Protein AF-A0A7S2KGA8-F1 (afdb_monomer)

Mean predicted aligned error: 16.24 Å

Sequence (201 aa):
GPPASGGPGDQKTAAPKDADPPMGWGRFALYTVSGLGGLVFLYYFHQAKYSLHQTEILLLDRFRRLPLYWPSGPSEAEKNSAVHGEGLPPDVVVAFAEWFIATDLQEAGGVVRDDVLELVRELGYSEDHQAVKDYIQRGEGQLEEHRRLSGAGLQESLRLLAALARPADGEAPQVGEEAVQLLRRRIQRASFSLEGAAALR

Organism: NCBI:txid1333877

Foldseek 3Di:
DDDDDDDDDDDDDDDPDPDDPPQPPVNVVVVVCVVVVVVLLVVLCVVQVNDPVSSVVVVVVVVCPPPVHDNDPQDPCRVVPDQDLPQDDPLLLVLLVLLQVLQQVVDPQGDFQLNLVVLCVVLVDDCPDPLNVVLLVPADDPDSVNSRRGDDDSNSSSVSLSVQQDDDPPDHRSDDPVSSVVSVVSSVVSVVVVVVVVVVD

Nearest PDB structures (foldseek):
  8duj-assembly1_L  TM=6.431E-01  e=7.077E-01  Homo sapiens
  2lhi-assembly1_A  TM=3.920E-01  e=2.267E-01  Saccharomyces cerevisiae S288C
  5joj-assembly1_A  TM=4.094E-01  e=8.265E-01  Homo sapiens

pLDDT: mean 78.07, std 15.13, range [33.56, 94.75]

Solvent-accessible surface area (backbone atoms only — not comparable to full-atom values): 11957 Å² total; per-residue (Å²): 135,86,86,87,83,78,86,82,86,82,91,83,73,84,76,76,76,76,72,76,74,78,77,49,69,69,57,51,49,50,52,51,52,50,51,52,51,52,50,53,50,49,53,42,27,58,74,36,74,72,33,68,69,54,27,50,52,54,50,51,55,52,62,50,65,37,90,91,44,74,79,75,66,82,47,73,64,57,62,70,64,58,81,73,48,73,80,49,55,69,65,45,47,51,36,49,51,54,35,50,54,57,46,31,74,70,36,98,76,38,42,34,35,46,60,55,50,50,50,43,44,73,72,70,47,62,75,84,37,66,61,48,49,56,51,49,68,70,29,60,63,94,49,70,70,47,10,32,67,20,71,50,51,72,65,58,54,42,48,44,51,24,61,69,24,52,48,73,91,87,53,74,56,83,62,47,71,68,52,34,53,51,36,50,52,52,44,52,55,56,54,55,52,53,55,57,60,59,75,75,111

Secondary structure (DSSP, 8-state):
-------------PPP--------HHHHHHHHHHHHHHHHHHHHHHHTTT-HHHHHHHHHHHHHTSTTS---PPPHHHHHH----TTS-HHHHHHHHHHHHHHHTTSTT--BHHHHHHHHHHTT--TTSHHHHHHHHHSSSSSHHHHHTSBPPHHHHHHHHHHHHSPSTTPPPS-SHHHHHHHHHHHHHHHHHHHHHHTT-

Structure (mmCIF, N/CA/C/O backbone):
data_AF-A0A7S2KGA8-F1
#
_entry.id   AF-A0A7S2KGA8-F1
#
loop_
_atom_site.group_PDB
_atom_site.id
_atom_site.type_symbol
_atom_site.label_atom_id
_atom_site.label_alt_id
_atom_site.label_comp_id
_atom_site.label_asym_id
_atom_site.label_entity_id
_atom_site.label_seq_id
_atom_site.pdbx_PDB_ins_code
_atom_site.Cartn_x
_atom_site.Cartn_y
_atom_site.Cartn_z
_atom_site.occupancy
_atom_site.B_iso_or_equiv
_atom_site.auth_seq_id
_atom_site.auth_comp_id
_ato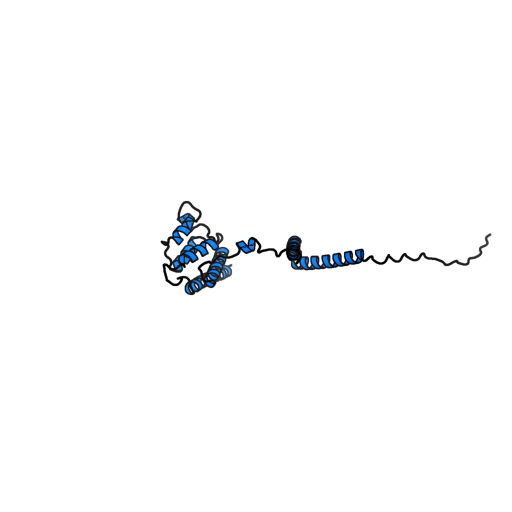m_site.auth_asym_id
_atom_site.auth_atom_id
_atom_site.pdbx_PDB_model_num
ATOM 1 N N . GLY A 1 1 ? 55.289 39.562 -92.160 1.00 33.56 1 GLY A N 1
ATOM 2 C CA . GLY A 1 1 ? 54.536 38.544 -92.914 1.00 33.56 1 GLY A CA 1
ATOM 3 C C . GLY A 1 1 ? 54.737 37.197 -92.245 1.00 33.56 1 GLY A C 1
ATOM 4 O O . GLY A 1 1 ? 55.863 36.954 -91.829 1.00 33.56 1 GLY A O 1
ATOM 5 N N . PRO A 1 2 ? 53.675 36.390 -92.076 1.00 64.19 2 PRO A N 1
ATOM 6 C CA . PRO A 1 2 ? 53.711 35.046 -91.483 1.00 64.19 2 PRO A CA 1
ATOM 7 C C . PRO A 1 2 ? 54.296 34.022 -92.489 1.00 64.19 2 PRO A C 1
ATOM 9 O O . PRO A 1 2 ? 54.630 34.416 -93.609 1.00 64.19 2 PRO A O 1
ATOM 12 N N . PRO A 1 3 ? 54.434 32.732 -92.124 1.00 52.28 3 PRO A N 1
ATOM 13 C CA . PRO A 1 3 ? 53.307 31.831 -92.368 1.00 52.28 3 PRO A CA 1
ATOM 14 C C . PRO A 1 3 ? 53.022 30.816 -91.251 1.00 52.28 3 PRO A C 1
ATOM 16 O O . PRO A 1 3 ? 53.867 30.449 -90.439 1.00 52.28 3 PRO A O 1
ATOM 19 N N . ALA A 1 4 ? 51.767 30.375 -91.280 1.00 49.25 4 ALA A N 1
ATOM 20 C CA . ALA A 1 4 ? 51.192 29.255 -90.564 1.00 49.25 4 ALA A CA 1
ATOM 21 C C . ALA A 1 4 ? 51.371 27.938 -91.337 1.00 49.25 4 ALA A C 1
ATOM 23 O O . ALA A 1 4 ? 51.310 27.933 -92.562 1.00 49.25 4 ALA A O 1
ATOM 24 N N . SER A 1 5 ? 51.474 26.832 -90.603 1.00 42.38 5 SER A N 1
ATOM 25 C CA . SER A 1 5 ? 50.997 25.477 -90.940 1.00 42.38 5 SER A CA 1
ATOM 26 C C . SER A 1 5 ? 51.395 24.608 -89.744 1.00 42.38 5 SER A C 1
ATOM 28 O O . SER A 1 5 ? 52.550 24.653 -89.346 1.00 42.38 5 SER A O 1
ATOM 30 N N . GLY A 1 6 ? 50.555 23.862 -89.045 1.00 36.06 6 GLY A N 1
ATOM 31 C CA . GLY A 1 6 ? 49.407 23.066 -89.451 1.00 36.06 6 GLY A CA 1
ATOM 32 C C . GLY A 1 6 ? 49.545 21.781 -88.626 1.00 36.06 6 GLY A C 1
ATOM 33 O O . GLY A 1 6 ? 50.607 21.166 -88.651 1.00 36.06 6 GLY A O 1
ATOM 34 N N . GLY A 1 7 ? 48.540 21.443 -87.814 1.00 41.22 7 GLY A N 1
ATOM 35 C CA . GLY A 1 7 ? 48.564 20.238 -86.974 1.00 41.22 7 GLY A CA 1
ATOM 36 C C . GLY A 1 7 ? 48.642 18.943 -87.793 1.00 41.22 7 GLY A C 1
ATOM 37 O O . GLY A 1 7 ? 48.418 18.949 -89.005 1.00 41.22 7 GLY A O 1
ATOM 38 N N . PRO A 1 8 ? 48.894 17.817 -87.117 1.00 44.03 8 PRO A N 1
ATOM 39 C CA . PRO A 1 8 ? 47.752 17.014 -86.695 1.00 44.03 8 PRO A CA 1
ATOM 40 C C . PRO A 1 8 ? 47.866 16.562 -85.237 1.00 44.03 8 PRO A C 1
ATOM 42 O O . PRO A 1 8 ? 48.937 16.552 -84.638 1.00 44.03 8 PRO A O 1
ATOM 45 N N . GLY A 1 9 ? 46.708 16.262 -84.655 1.00 46.66 9 GLY A N 1
ATOM 46 C CA . GLY A 1 9 ? 46.585 15.926 -83.250 1.00 46.66 9 GLY A CA 1
ATOM 47 C C . GLY A 1 9 ? 47.189 14.575 -82.897 1.00 46.66 9 GLY A C 1
ATOM 48 O O . GLY A 1 9 ? 47.153 13.638 -83.688 1.00 46.66 9 GLY A O 1
ATOM 49 N N . ASP A 1 10 ? 47.631 14.489 -81.649 1.00 45.91 10 ASP A N 1
ATOM 50 C CA . ASP A 1 10 ? 47.838 13.230 -80.956 1.00 45.91 10 ASP A CA 1
ATOM 51 C C . ASP A 1 10 ? 46.893 13.191 -79.751 1.00 45.91 10 ASP A C 1
ATOM 53 O O . ASP A 1 10 ? 47.055 13.881 -78.742 1.00 45.91 10 ASP A O 1
ATOM 57 N N . GLN A 1 11 ? 45.828 12.407 -79.918 1.00 47.81 11 GLN A N 1
ATOM 58 C CA . GLN A 1 11 ? 45.033 11.855 -78.831 1.00 47.81 11 GLN A CA 1
ATOM 59 C C . GLN A 1 11 ? 45.838 10.740 -78.163 1.00 47.81 11 GLN A C 1
ATOM 61 O O . GLN A 1 11 ? 46.186 9.784 -78.849 1.00 47.81 11 GLN A O 1
ATOM 66 N N . LYS A 1 12 ? 46.023 10.819 -76.838 1.00 42.06 12 LYS A N 1
ATOM 67 C CA . LYS A 1 12 ? 46.140 9.721 -75.842 1.00 42.06 12 LYS A CA 1
ATOM 68 C C . LYS A 1 12 ? 47.045 10.207 -74.702 1.00 42.06 12 LYS A C 1
ATOM 70 O O . LYS A 1 12 ? 48.108 10.742 -74.948 1.00 42.06 12 LYS A O 1
ATOM 75 N N . THR A 1 13 ? 46.720 10.074 -73.423 1.00 42.31 13 THR A N 1
ATOM 76 C CA . THR A 1 13 ? 45.817 9.121 -72.778 1.00 42.31 13 THR A CA 1
ATOM 77 C C . THR A 1 13 ? 45.380 9.762 -71.466 1.00 42.31 13 THR A C 1
ATOM 79 O O . THR A 1 13 ? 46.227 10.165 -70.672 1.00 42.31 13 THR A O 1
ATOM 82 N N . ALA A 1 14 ? 44.072 9.866 -71.233 1.00 50.50 14 ALA A N 1
ATOM 83 C CA . ALA A 1 14 ? 43.566 10.094 -69.890 1.00 50.50 14 ALA A CA 1
ATOM 84 C C . ALA A 1 14 ? 44.056 8.934 -69.015 1.00 50.50 14 ALA A C 1
ATOM 86 O O . ALA A 1 14 ? 43.817 7.771 -69.350 1.00 50.50 14 ALA A O 1
ATOM 87 N N . ALA A 1 15 ? 44.776 9.253 -67.940 1.00 50.66 15 ALA A N 1
ATOM 88 C CA . ALA A 1 15 ? 45.106 8.283 -66.910 1.00 50.66 15 ALA A CA 1
ATOM 89 C C . ALA A 1 15 ? 43.796 7.622 -66.443 1.00 50.66 15 ALA A C 1
ATOM 91 O O . ALA A 1 15 ? 42.815 8.340 -66.201 1.00 50.66 15 ALA A O 1
ATOM 92 N N . PRO A 1 16 ? 43.723 6.283 -66.376 1.00 49.59 16 PRO A N 1
ATOM 93 C CA . PRO A 1 16 ? 42.550 5.633 -65.824 1.00 49.59 16 PRO A CA 1
ATOM 9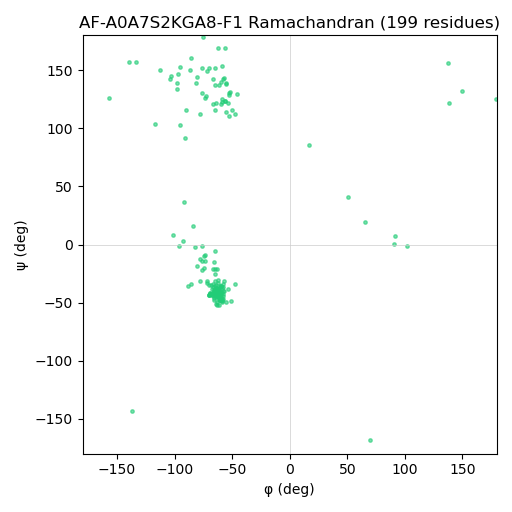4 C C . PRO A 1 16 ? 42.394 6.129 -64.386 1.00 49.59 16 PRO A C 1
ATOM 96 O O . PRO A 1 16 ? 43.337 6.064 -63.604 1.00 49.59 16 PRO A O 1
ATOM 99 N N . LYS A 1 17 ? 41.214 6.676 -64.065 1.00 56.69 17 LYS A N 1
ATOM 100 C CA . LYS A 1 17 ? 40.792 6.897 -62.681 1.00 56.69 17 LYS A CA 1
ATOM 101 C C . LYS A 1 17 ? 41.017 5.582 -61.950 1.00 56.69 17 LYS A C 1
ATOM 103 O O . LYS A 1 17 ? 40.391 4.589 -62.324 1.00 56.69 17 LYS A O 1
ATOM 108 N N . ASP A 1 18 ? 41.926 5.595 -60.983 1.00 53.97 18 ASP A N 1
ATOM 109 C CA . ASP A 1 18 ? 42.159 4.477 -60.085 1.00 53.97 18 ASP A CA 1
ATOM 110 C C . ASP A 1 18 ? 40.801 4.007 -59.571 1.00 53.97 18 ASP A C 1
ATOM 112 O O . ASP A 1 18 ? 40.068 4.749 -58.916 1.00 53.97 18 ASP A O 1
ATOM 116 N N . ALA A 1 19 ? 40.416 2.800 -59.980 1.00 60.53 19 ALA A N 1
ATOM 117 C CA . ALA A 1 19 ? 39.256 2.142 -59.423 1.00 60.53 19 ALA A CA 1
ATOM 118 C C . ALA A 1 19 ? 39.535 1.987 -57.928 1.00 60.53 19 ALA A C 1
ATOM 120 O O . ALA A 1 19 ? 40.550 1.389 -57.559 1.00 60.53 19 ALA A O 1
ATOM 121 N N . ASP A 1 20 ? 38.670 2.570 -57.094 1.00 66.19 20 ASP A N 1
ATOM 122 C CA . ASP A 1 20 ? 38.780 2.472 -55.643 1.00 66.19 20 ASP A CA 1
ATOM 123 C C . ASP A 1 20 ? 39.059 1.012 -55.258 1.00 66.19 20 ASP A C 1
ATOM 125 O O . ASP A 1 20 ? 38.368 0.107 -55.748 1.00 66.19 20 ASP A O 1
ATOM 129 N N . PRO A 1 21 ? 40.086 0.746 -54.428 1.00 69.19 21 PRO A N 1
ATOM 130 C CA . PRO A 1 21 ? 40.469 -0.616 -54.101 1.00 69.19 21 PRO A CA 1
ATOM 131 C C . PRO A 1 21 ? 39.252 -1.358 -53.537 1.00 69.19 21 PRO A C 1
ATOM 133 O O . PRO A 1 21 ? 38.512 -0.777 -52.730 1.00 69.19 21 PRO A O 1
ATOM 136 N N . PRO A 1 22 ? 39.029 -2.625 -53.938 1.00 71.88 22 PRO A N 1
ATOM 137 C CA . PRO A 1 22 ? 37.860 -3.381 -53.517 1.00 71.88 22 PRO A CA 1
ATOM 138 C C . PRO A 1 22 ? 37.763 -3.338 -51.994 1.00 71.88 22 PRO A C 1
ATOM 140 O O . PRO A 1 22 ? 38.753 -3.564 -51.292 1.00 71.88 22 PRO A O 1
ATOM 143 N N . MET A 1 23 ? 36.582 -2.972 -51.489 1.00 71.56 23 MET A N 1
ATOM 144 C CA . MET A 1 23 ? 36.355 -2.769 -50.062 1.00 71.56 23 MET A CA 1
ATOM 145 C C . MET A 1 23 ? 36.808 -4.016 -49.302 1.00 71.56 23 MET A C 1
ATOM 147 O O . MET A 1 23 ? 36.207 -5.082 -49.417 1.00 71.56 23 MET A O 1
ATOM 151 N N . GLY A 1 24 ? 37.896 -3.891 -48.540 1.00 84.44 24 GLY A N 1
ATOM 152 C CA . GLY A 1 24 ? 38.378 -4.990 -47.716 1.00 84.44 24 GLY A CA 1
ATOM 153 C C . GLY A 1 24 ? 37.277 -5.439 -46.757 1.00 84.44 24 GLY A C 1
ATOM 154 O O . GLY A 1 24 ? 36.535 -4.607 -46.232 1.00 84.44 24 GLY A O 1
ATOM 155 N N . TRP A 1 25 ? 37.189 -6.744 -46.501 1.00 82.19 25 TRP A N 1
ATOM 156 C CA . TRP A 1 25 ? 36.181 -7.350 -45.623 1.00 82.19 25 TRP A CA 1
ATOM 157 C C . TRP A 1 25 ? 36.022 -6.631 -44.273 1.00 82.19 25 TRP A C 1
ATOM 159 O O . TRP A 1 25 ? 34.906 -6.498 -43.778 1.00 82.19 25 TRP A O 1
ATOM 169 N N . GLY A 1 26 ? 37.108 -6.083 -43.715 1.00 84.31 26 GLY A N 1
ATOM 170 C CA . GLY A 1 26 ? 37.058 -5.270 -42.495 1.00 84.31 26 GLY A CA 1
ATOM 171 C C . GLY A 1 26 ? 36.271 -3.960 -42.644 1.00 84.31 26 GLY A C 1
ATOM 172 O O . GLY A 1 26 ? 35.500 -3.610 -41.756 1.00 84.31 26 GLY A O 1
ATOM 173 N N . ARG A 1 27 ? 36.401 -3.253 -43.777 1.00 83.94 27 ARG A N 1
ATOM 174 C CA . ARG A 1 27 ? 35.623 -2.031 -44.058 1.00 83.94 27 ARG A CA 1
ATOM 175 C C . ARG A 1 27 ? 34.151 -2.364 -44.272 1.00 83.94 27 ARG A C 1
ATOM 177 O O . ARG A 1 27 ? 33.293 -1.692 -43.714 1.00 83.94 27 ARG A O 1
ATOM 184 N N . PHE A 1 28 ? 33.865 -3.431 -45.017 1.00 85.12 28 PHE A N 1
ATOM 185 C CA . PHE A 1 28 ? 32.496 -3.903 -45.224 1.00 85.12 28 PHE A CA 1
ATOM 186 C C . PHE A 1 28 ? 31.804 -4.263 -43.898 1.00 85.12 28 PHE A C 1
ATOM 188 O O . PHE A 1 28 ? 30.691 -3.804 -43.634 1.00 85.12 28 PHE A O 1
ATOM 195 N N . ALA A 1 29 ? 32.481 -5.024 -43.033 1.00 86.25 29 ALA A N 1
ATOM 196 C CA . ALA A 1 29 ? 31.967 -5.372 -41.712 1.00 86.25 29 ALA A CA 1
ATOM 197 C C . ALA A 1 29 ? 31.737 -4.124 -40.846 1.00 86.25 29 ALA A C 1
ATOM 199 O O . ALA A 1 29 ? 30.679 -3.997 -40.234 1.00 86.25 29 ALA A O 1
ATOM 200 N N . LEU A 1 30 ? 32.676 -3.171 -40.850 1.00 87.44 30 LEU A N 1
ATOM 201 C CA . LEU A 1 30 ? 32.547 -1.916 -40.110 1.00 87.44 30 LEU A CA 1
ATOM 202 C C . LEU A 1 30 ? 31.317 -1.110 -40.550 1.00 87.44 30 LEU A C 1
ATOM 204 O O . LEU A 1 30 ? 30.534 -0.689 -39.702 1.00 87.44 30 LEU A O 1
ATOM 208 N N . TYR A 1 31 ? 31.112 -0.932 -41.859 1.00 87.50 31 TYR A N 1
ATOM 209 C CA . TYR A 1 31 ? 29.943 -0.213 -42.376 1.00 87.50 31 TYR A CA 1
ATOM 210 C C . TYR A 1 31 ? 28.635 -0.939 -42.064 1.00 87.50 31 TYR A C 1
ATOM 212 O O . TYR A 1 31 ? 27.656 -0.301 -41.687 1.00 87.50 31 TYR A O 1
ATOM 220 N N . THR A 1 32 ? 28.627 -2.268 -42.162 1.00 86.69 32 THR A N 1
ATOM 221 C CA . THR A 1 32 ? 27.438 -3.081 -41.880 1.00 86.69 32 THR A CA 1
ATOM 222 C C . THR A 1 32 ? 27.052 -3.001 -40.402 1.00 86.69 32 THR A C 1
ATOM 224 O O . THR A 1 32 ? 25.896 -2.732 -40.079 1.00 86.69 32 THR A O 1
ATOM 227 N N . VAL A 1 33 ? 28.021 -3.161 -39.493 1.00 85.69 33 VAL A N 1
ATOM 228 C CA . VAL A 1 33 ? 27.800 -3.052 -38.042 1.00 85.69 33 VAL A CA 1
ATOM 229 C C . VAL A 1 33 ? 27.414 -1.627 -37.650 1.00 85.69 33 VAL A C 1
ATOM 231 O O . VAL A 1 33 ? 26.498 -1.445 -36.853 1.00 85.69 33 VAL A O 1
ATOM 234 N N . SER A 1 34 ? 28.055 -0.610 -38.233 1.00 85.25 34 SER A N 1
ATOM 235 C CA . SER A 1 34 ? 27.727 0.795 -37.973 1.00 85.25 34 SER A CA 1
ATOM 236 C C . SER A 1 34 ? 26.320 1.158 -38.460 1.00 85.25 34 SER A C 1
ATOM 238 O O . SER A 1 34 ? 25.571 1.802 -37.726 1.00 85.25 34 SER A O 1
ATOM 240 N N . GLY A 1 35 ? 25.920 0.687 -39.645 1.00 89.44 35 GLY A N 1
ATOM 241 C CA . GLY A 1 35 ? 24.578 0.899 -40.188 1.00 89.44 35 GLY A CA 1
ATOM 242 C C . GLY A 1 35 ? 23.490 0.209 -39.364 1.00 89.44 35 GLY A C 1
ATOM 243 O O . GLY A 1 35 ? 22.496 0.840 -39.003 1.00 89.44 35 GLY A O 1
ATOM 244 N N . LEU A 1 36 ? 23.701 -1.061 -38.997 1.00 89.00 36 LEU A N 1
ATOM 245 C CA . LEU A 1 36 ? 22.801 -1.795 -38.099 1.00 89.00 36 LEU A CA 1
ATOM 246 C C . LEU A 1 36 ? 22.714 -1.127 -36.721 1.00 89.00 36 LEU A C 1
ATOM 248 O O . LEU A 1 36 ? 21.616 -0.953 -36.199 1.00 89.00 36 LEU A O 1
ATOM 252 N N . GLY A 1 37 ? 23.847 -0.705 -36.155 1.00 86.75 37 GLY A N 1
ATOM 253 C CA . GLY A 1 37 ? 23.895 0.001 -34.875 1.00 86.75 37 GLY A CA 1
ATOM 254 C C . GLY A 1 37 ? 23.119 1.319 -34.904 1.00 86.75 37 GLY A C 1
ATOM 255 O O . GLY A 1 37 ? 22.333 1.584 -33.997 1.00 86.75 37 GLY A O 1
ATOM 256 N N . GLY A 1 38 ? 23.269 2.104 -35.975 1.00 87.38 38 GLY A N 1
ATOM 257 C CA . GLY A 1 38 ? 22.513 3.341 -36.181 1.00 87.38 38 GLY A CA 1
ATOM 258 C C . GLY A 1 38 ? 21.006 3.109 -36.314 1.00 87.38 38 GLY A C 1
ATOM 259 O O . GLY A 1 38 ? 20.222 3.829 -35.702 1.00 87.38 38 GLY A O 1
ATOM 260 N N . LEU A 1 39 ? 20.589 2.072 -37.049 1.00 89.44 39 LEU A N 1
ATOM 261 C CA . LEU A 1 39 ? 19.177 1.689 -37.180 1.00 89.44 39 LEU A CA 1
ATOM 262 C C . LEU A 1 39 ? 18.567 1.250 -35.846 1.00 89.44 39 LEU A C 1
ATOM 264 O O . LEU A 1 39 ? 17.465 1.677 -35.506 1.00 89.44 39 LEU A O 1
ATOM 268 N N . VAL A 1 40 ? 19.284 0.430 -35.075 1.00 85.06 40 VAL A N 1
ATOM 269 C CA . VAL A 1 40 ? 18.844 -0.005 -33.743 1.00 85.06 40 VAL A CA 1
ATOM 270 C C . VAL A 1 40 ? 18.737 1.192 -32.798 1.00 85.06 40 VAL A C 1
ATOM 272 O O . VAL A 1 40 ? 17.731 1.329 -32.105 1.00 85.06 40 VAL A O 1
ATOM 275 N N . PHE A 1 41 ? 19.720 2.096 -32.807 1.00 86.81 41 PHE A N 1
ATOM 276 C CA . PHE A 1 41 ? 19.665 3.329 -32.025 1.00 86.81 41 PHE A CA 1
ATOM 277 C C . PHE A 1 41 ? 18.455 4.190 -32.409 1.00 86.81 41 PHE A C 1
ATOM 279 O O . PHE A 1 41 ? 17.702 4.592 -31.530 1.00 86.81 41 PHE A O 1
ATOM 286 N N . LEU A 1 42 ? 18.216 4.420 -33.705 1.00 87.56 42 LEU A N 1
ATOM 287 C CA . LEU A 1 42 ? 17.069 5.195 -34.193 1.00 87.56 42 LEU A CA 1
ATOM 288 C C . LEU A 1 42 ? 15.726 4.553 -33.824 1.00 87.56 42 LEU A C 1
ATOM 290 O O . LEU A 1 42 ? 14.798 5.262 -33.440 1.00 87.56 42 LEU A O 1
ATOM 294 N N . TYR A 1 43 ? 15.631 3.225 -33.893 1.00 88.75 43 TYR A N 1
ATOM 295 C CA . TYR A 1 43 ? 14.447 2.482 -33.466 1.00 88.75 43 TYR A CA 1
ATOM 296 C C . TYR A 1 43 ? 14.131 2.736 -31.983 1.00 88.75 43 TYR A C 1
ATOM 298 O O . TYR A 1 43 ? 13.005 3.103 -31.641 1.00 88.75 43 TYR A O 1
ATOM 306 N N . TYR A 1 44 ? 15.133 2.616 -31.107 1.00 82.88 44 TYR A N 1
ATOM 307 C CA . TYR A 1 44 ? 14.963 2.881 -29.676 1.00 82.88 44 TYR A CA 1
ATOM 308 C C . TYR A 1 44 ? 14.758 4.368 -29.368 1.00 82.88 44 TYR A C 1
ATOM 310 O O . TYR A 1 44 ? 13.961 4.698 -28.495 1.00 82.88 44 TYR A O 1
ATOM 318 N N . PHE A 1 45 ? 15.398 5.266 -30.116 1.00 84.50 45 PHE A N 1
ATOM 319 C CA . PHE A 1 45 ? 15.233 6.713 -29.981 1.00 84.50 45 PHE A CA 1
ATOM 320 C C . PHE A 1 45 ? 13.809 7.163 -30.325 1.00 84.50 45 PHE A C 1
ATOM 322 O O . PHE A 1 45 ? 13.221 7.998 -29.633 1.00 84.50 45 PHE A O 1
ATOM 329 N N . HIS A 1 46 ? 13.215 6.547 -31.348 1.00 87.38 46 HIS A N 1
ATOM 330 C CA . HIS A 1 46 ? 11.810 6.745 -31.683 1.00 87.38 46 HIS A CA 1
ATOM 331 C C . HIS A 1 46 ? 10.885 6.177 -30.593 1.00 87.38 46 HIS A C 1
ATOM 333 O O . HIS A 1 46 ? 9.942 6.843 -30.168 1.00 87.38 46 HIS A O 1
ATOM 339 N N . GLN A 1 47 ? 11.175 4.973 -30.085 1.00 84.69 47 GLN A N 1
ATOM 340 C CA . GLN A 1 47 ? 10.405 4.356 -28.998 1.00 84.69 47 GLN A CA 1
ATOM 341 C C . GLN A 1 47 ? 10.452 5.183 -27.697 1.00 84.69 47 GLN A C 1
ATOM 343 O O . GLN A 1 47 ? 9.460 5.264 -26.975 1.00 84.69 47 GLN A O 1
ATOM 348 N N . ALA A 1 48 ? 11.575 5.852 -27.436 1.00 73.25 48 ALA A N 1
ATOM 349 C CA . ALA A 1 48 ? 11.824 6.715 -26.285 1.00 73.25 48 ALA A CA 1
ATOM 350 C C . ALA A 1 48 ? 11.307 8.160 -26.452 1.00 73.25 48 ALA A C 1
ATOM 352 O O . ALA A 1 48 ? 11.741 9.057 -25.727 1.00 73.25 48 ALA A O 1
ATOM 353 N N . LYS A 1 49 ? 10.422 8.423 -27.428 1.00 83.94 49 LYS A N 1
ATOM 354 C CA . LYS A 1 49 ? 9.859 9.760 -27.706 1.00 83.94 49 LYS A CA 1
ATOM 355 C C . LYS A 1 49 ? 10.936 10.850 -27.838 1.00 83.94 49 LYS A C 1
ATOM 357 O O . LYS A 1 49 ? 10.760 11.957 -27.335 1.00 83.94 49 LYS A O 1
ATOM 362 N N . TYR A 1 50 ? 12.047 10.540 -28.508 1.00 83.75 50 TYR A N 1
ATOM 363 C CA . TYR A 1 50 ? 13.164 11.465 -28.743 1.00 83.75 50 TYR A CA 1
ATOM 364 C C . TYR A 1 50 ? 13.918 11.916 -27.473 1.00 83.75 50 TYR A C 1
ATOM 366 O O . TYR A 1 50 ? 14.647 12.908 -27.501 1.00 83.75 50 TYR A O 1
ATOM 374 N N . SER A 1 51 ? 13.798 11.182 -26.360 1.00 85.12 51 SER A N 1
ATOM 375 C CA . SER A 1 51 ? 14.602 11.404 -25.153 1.00 85.12 51 SER A CA 1
ATOM 376 C C . SER A 1 51 ? 15.893 10.583 -25.193 1.00 85.12 51 SER A C 1
ATOM 378 O O . SER A 1 51 ? 15.867 9.349 -25.144 1.00 85.12 51 SER A O 1
ATOM 380 N N . LEU A 1 52 ? 17.046 11.263 -25.240 1.00 81.25 52 LEU A N 1
ATOM 381 C CA . LEU A 1 52 ? 18.363 10.608 -25.215 1.00 81.25 52 LEU A CA 1
ATOM 382 C C . LEU A 1 52 ? 18.566 9.775 -23.943 1.00 81.25 52 LEU A C 1
ATOM 384 O O . LEU A 1 52 ? 19.047 8.649 -24.024 1.00 81.25 52 LEU A O 1
ATOM 388 N N . HIS A 1 53 ? 18.126 10.289 -22.793 1.00 82.38 53 HIS A N 1
ATOM 389 C CA . HIS A 1 53 ? 18.280 9.604 -21.510 1.00 82.38 53 HIS A CA 1
ATOM 390 C C . HIS A 1 53 ? 17.476 8.296 -21.445 1.00 82.38 53 HIS A C 1
ATOM 392 O O . HIS A 1 53 ? 17.991 7.260 -21.036 1.00 82.38 53 HIS A O 1
ATOM 398 N N . GLN A 1 54 ? 16.226 8.305 -21.919 1.00 77.31 54 GLN A N 1
ATOM 399 C CA . GLN A 1 54 ? 15.415 7.082 -21.979 1.00 77.31 54 GLN A CA 1
ATOM 400 C C . GLN A 1 54 ? 15.975 6.071 -22.989 1.00 77.31 54 GLN A C 1
ATOM 402 O O . GLN A 1 54 ? 15.921 4.866 -22.755 1.00 77.31 54 GLN A O 1
ATOM 407 N N . THR A 1 55 ? 16.550 6.558 -24.090 1.00 84.06 55 THR A N 1
ATOM 408 C CA . THR A 1 55 ? 17.193 5.713 -25.108 1.00 84.06 55 THR A CA 1
ATOM 409 C C . THR A 1 55 ? 18.420 4.999 -24.543 1.00 84.06 55 THR A C 1
ATOM 411 O O . THR A 1 55 ? 18.597 3.807 -24.786 1.00 84.06 55 THR A O 1
ATOM 414 N N . GLU A 1 56 ? 19.234 5.700 -23.748 1.00 82.69 56 GLU A N 1
ATOM 415 C CA . GLU A 1 56 ? 20.386 5.128 -23.044 1.00 82.69 56 GLU A CA 1
ATOM 416 C C . GLU A 1 56 ? 19.959 4.017 -22.077 1.00 82.69 56 GLU A C 1
ATOM 418 O O . GLU A 1 56 ? 20.508 2.916 -22.133 1.00 82.69 56 GLU A O 1
ATOM 423 N N . ILE A 1 57 ? 18.930 4.259 -21.257 1.00 81.69 57 ILE A N 1
ATOM 424 C CA . ILE A 1 57 ? 18.401 3.260 -20.313 1.00 81.69 57 ILE A CA 1
ATOM 425 C C . ILE A 1 57 ? 17.924 2.003 -21.056 1.00 81.69 57 ILE A C 1
ATOM 427 O O . ILE A 1 57 ? 18.298 0.891 -20.686 1.00 81.69 57 ILE A O 1
ATOM 431 N N . LEU A 1 58 ? 17.157 2.161 -22.141 1.00 82.44 58 LEU A N 1
ATOM 432 C CA . LEU A 1 58 ? 16.645 1.035 -22.932 1.00 82.44 58 LEU A CA 1
ATOM 433 C C . LEU A 1 58 ? 17.761 0.232 -23.617 1.00 82.44 58 LEU A C 1
ATOM 435 O O . LEU A 1 58 ? 17.699 -1.000 -23.670 1.00 82.44 58 LEU A O 1
ATOM 439 N N . LEU A 1 59 ? 18.786 0.913 -24.136 1.00 83.81 59 LEU A N 1
ATOM 440 C CA . LEU A 1 59 ? 19.953 0.267 -24.739 1.00 83.81 59 LEU A CA 1
ATOM 441 C C . LEU A 1 59 ? 20.767 -0.505 -23.701 1.00 83.81 59 LEU A C 1
ATOM 443 O O . LEU A 1 59 ? 21.151 -1.644 -23.971 1.00 83.81 59 LEU A O 1
ATOM 447 N N . LEU A 1 60 ? 20.992 0.072 -22.518 1.00 81.62 60 LEU A N 1
ATOM 448 C CA . LEU A 1 60 ? 21.693 -0.589 -21.416 1.00 81.62 60 LEU A CA 1
ATOM 449 C C . LEU A 1 60 ? 20.937 -1.827 -20.930 1.00 81.62 60 LEU A C 1
ATOM 451 O O . LEU A 1 60 ? 21.544 -2.888 -20.777 1.00 81.62 60 LEU A O 1
ATOM 455 N N . ASP A 1 61 ? 19.619 -1.730 -20.760 1.00 77.25 61 ASP A N 1
ATOM 456 C CA . ASP A 1 61 ? 18.779 -2.871 -20.389 1.00 77.25 61 ASP A CA 1
ATOM 457 C C . ASP A 1 61 ? 18.819 -3.979 -21.443 1.00 77.25 61 ASP A C 1
ATOM 459 O O . ASP A 1 61 ? 18.900 -5.161 -21.105 1.00 77.25 61 ASP A O 1
ATOM 463 N N . ARG A 1 62 ? 18.819 -3.629 -22.734 1.00 79.69 62 ARG A N 1
ATOM 464 C CA . ARG A 1 62 ? 18.936 -4.623 -23.806 1.00 79.69 62 ARG A CA 1
ATOM 465 C C . ARG A 1 62 ? 20.322 -5.265 -23.848 1.00 79.69 62 ARG A C 1
ATOM 467 O O . ARG A 1 62 ? 20.400 -6.481 -24.012 1.00 79.69 62 ARG A O 1
ATOM 474 N N . PHE A 1 63 ? 21.392 -4.488 -23.679 1.00 78.06 63 PHE A N 1
ATOM 475 C CA . PHE A 1 63 ? 22.764 -5.006 -23.634 1.00 78.06 63 PHE A CA 1
ATOM 476 C C . PHE A 1 63 ? 22.977 -5.959 -22.453 1.00 78.06 63 PHE A C 1
ATOM 478 O O . PHE A 1 63 ? 23.608 -7.002 -22.614 1.00 78.06 63 PHE A O 1
ATOM 485 N N . ARG A 1 64 ? 22.383 -5.655 -21.294 1.00 71.25 64 ARG A N 1
ATOM 486 C CA . ARG A 1 64 ? 22.403 -6.522 -20.104 1.00 71.25 64 ARG A CA 1
ATOM 487 C C . ARG A 1 64 ? 21.642 -7.838 -20.288 1.00 71.25 64 ARG A C 1
ATOM 489 O O . ARG A 1 64 ? 21.916 -8.790 -19.570 1.00 71.25 64 ARG A O 1
ATOM 496 N N . ARG A 1 65 ? 20.717 -7.908 -21.252 1.00 68.62 65 ARG A N 1
ATOM 497 C CA . ARG A 1 65 ? 19.931 -9.110 -21.594 1.00 68.62 65 ARG A CA 1
ATOM 498 C C . ARG A 1 65 ? 20.559 -9.965 -22.702 1.00 68.62 65 ARG A C 1
ATOM 500 O O . ARG A 1 65 ? 19.941 -10.938 -23.134 1.00 68.62 65 ARG A O 1
ATOM 507 N N . LEU A 1 66 ? 21.740 -9.606 -23.212 1.00 76.88 66 LEU A N 1
ATOM 508 C CA . LEU A 1 66 ? 22.437 -10.421 -24.208 1.00 76.88 66 LEU A CA 1
ATOM 509 C C . LEU A 1 66 ? 22.891 -11.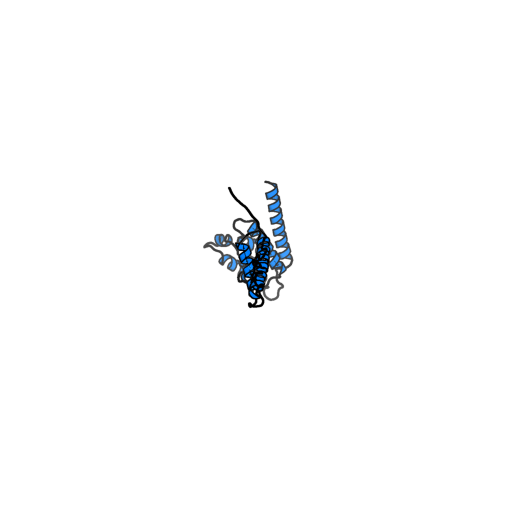755 -23.587 1.00 76.88 66 LEU A C 1
ATOM 511 O O . LEU A 1 66 ? 23.373 -11.753 -22.456 1.00 76.88 66 LEU A O 1
ATOM 515 N N . PRO A 1 67 ? 22.826 -12.877 -24.331 1.00 69.12 67 PRO A N 1
ATOM 516 C CA . PRO A 1 67 ? 23.092 -14.230 -23.817 1.00 69.12 67 PRO A CA 1
ATOM 517 C C . PRO A 1 67 ? 24.541 -14.463 -23.355 1.00 69.12 67 PRO A C 1
ATOM 519 O O . PRO A 1 67 ? 24.853 -15.529 -22.835 1.00 69.12 67 PRO A O 1
ATOM 522 N N . LEU A 1 68 ? 25.430 -13.484 -23.559 1.00 73.81 68 LEU A N 1
ATOM 523 C CA . LEU A 1 68 ? 26.803 -13.497 -23.058 1.00 73.81 68 LEU A CA 1
ATOM 524 C C . LEU A 1 68 ? 26.897 -13.069 -21.578 1.00 73.81 68 LEU A C 1
ATOM 526 O O . LEU A 1 68 ? 27.898 -13.356 -20.927 1.00 73.81 68 LEU A O 1
ATOM 530 N N . TYR A 1 69 ? 25.870 -12.402 -21.043 1.00 59.94 69 TYR A N 1
ATOM 531 C CA . TYR A 1 69 ? 25.789 -11.999 -19.641 1.00 59.94 69 TYR A CA 1
ATOM 532 C C . TYR A 1 69 ? 24.819 -12.909 -18.879 1.00 59.94 69 TYR A C 1
ATOM 534 O O . TYR A 1 69 ? 23.796 -13.339 -19.411 1.00 59.94 69 TYR A O 1
ATOM 542 N N . TRP A 1 70 ? 25.155 -13.219 -17.622 1.00 64.38 70 TRP A N 1
ATOM 543 C CA . TRP A 1 70 ? 24.279 -13.968 -16.715 1.00 64.38 70 TRP A CA 1
ATOM 544 C C . TRP A 1 70 ? 22.926 -13.248 -16.610 1.00 64.38 70 TRP A C 1
ATOM 546 O O . TRP A 1 70 ? 22.938 -12.014 -16.547 1.00 64.38 70 TRP A O 1
ATOM 556 N N . PRO A 1 71 ? 21.777 -13.958 -16.594 1.00 65.31 71 PRO A N 1
ATOM 557 C CA . PRO A 1 71 ? 20.480 -13.304 -16.495 1.00 65.31 71 PRO A CA 1
ATOM 558 C C . PRO A 1 71 ? 20.490 -12.385 -15.278 1.00 65.31 71 PRO A C 1
ATOM 560 O O . PRO A 1 71 ? 20.769 -12.828 -14.161 1.00 65.31 71 PRO A O 1
ATOM 563 N N . SER A 1 72 ? 20.244 -11.095 -15.511 1.00 64.50 72 SER A N 1
ATOM 564 C CA . SER A 1 72 ? 20.084 -10.132 -14.432 1.00 64.50 72 SER A CA 1
ATOM 565 C C . SER A 1 72 ? 18.974 -10.659 -13.531 1.00 64.50 72 SER A C 1
ATOM 567 O O . SER A 1 72 ? 17.837 -10.803 -13.983 1.00 64.50 72 SER A O 1
ATOM 569 N N . GLY A 1 73 ? 19.324 -11.016 -12.293 1.00 71.88 73 GLY A N 1
ATOM 570 C CA . GLY A 1 73 ? 18.338 -11.396 -11.288 1.00 71.88 73 GLY A CA 1
ATOM 571 C C . GLY A 1 73 ? 17.310 -10.277 -11.086 1.00 71.88 73 GLY A C 1
ATOM 572 O O . GLY A 1 73 ? 17.523 -9.163 -11.577 1.00 71.88 73 GLY A O 1
ATOM 573 N N . PRO A 1 74 ? 16.211 -10.555 -10.366 1.00 74.00 74 PRO A N 1
ATOM 574 C CA . PRO A 1 74 ? 15.195 -9.548 -10.104 1.00 74.00 74 PRO A CA 1
ATOM 575 C C . PRO A 1 74 ? 15.854 -8.301 -9.522 1.00 74.00 74 PRO A C 1
ATOM 577 O O . PRO A 1 74 ? 16.702 -8.393 -8.624 1.00 74.00 74 PRO A O 1
ATOM 580 N N . SER A 1 75 ? 15.505 -7.149 -10.081 1.00 75.75 75 SER A N 1
ATOM 581 C CA . SER A 1 75 ? 16.037 -5.869 -9.626 1.00 75.75 75 SER A CA 1
ATOM 582 C C . SER A 1 75 ? 15.694 -5.652 -8.148 1.00 75.75 75 SER A C 1
ATOM 584 O O . SER A 1 75 ? 14.699 -6.172 -7.645 1.00 75.75 75 SER A O 1
ATOM 586 N N . GLU A 1 76 ? 16.496 -4.866 -7.424 1.00 73.56 76 GLU A N 1
ATOM 587 C CA . GLU A 1 76 ? 16.171 -4.511 -6.031 1.00 73.56 76 GLU A CA 1
ATOM 588 C C . GLU A 1 76 ? 14.797 -3.825 -5.935 1.00 73.56 76 GLU A C 1
ATOM 590 O O . GLU A 1 76 ? 14.066 -4.025 -4.970 1.00 73.56 76 GLU A O 1
ATOM 595 N N . ALA A 1 77 ? 14.397 -3.089 -6.978 1.00 66.94 77 ALA A N 1
ATOM 596 C CA . ALA A 1 77 ? 13.056 -2.526 -7.093 1.00 66.94 77 ALA A CA 1
ATOM 597 C C . ALA A 1 77 ? 11.974 -3.614 -7.191 1.00 66.94 77 ALA A C 1
ATOM 599 O O . ALA A 1 77 ? 10.983 -3.536 -6.475 1.00 66.94 77 ALA A O 1
ATOM 600 N N . GLU A 1 78 ? 12.174 -4.654 -8.007 1.00 69.69 78 GLU A N 1
ATOM 601 C CA . GLU A 1 78 ? 11.245 -5.791 -8.100 1.00 69.69 78 GLU A CA 1
ATOM 602 C C . GLU A 1 78 ? 11.142 -6.545 -6.770 1.00 69.69 78 GLU A C 1
ATOM 604 O O . GLU A 1 78 ? 10.034 -6.840 -6.322 1.00 69.69 78 GLU A O 1
ATOM 609 N N . LYS A 1 79 ? 12.271 -6.783 -6.089 1.00 71.62 79 LYS A N 1
ATOM 610 C CA . LYS A 1 79 ? 12.279 -7.411 -4.758 1.00 71.62 79 LYS A CA 1
ATOM 611 C C . LYS A 1 79 ? 11.512 -6.577 -3.731 1.00 71.62 79 LYS A C 1
ATOM 613 O O . LYS A 1 79 ? 10.721 -7.129 -2.977 1.00 71.62 79 LYS A O 1
ATOM 618 N N . ASN A 1 80 ? 11.703 -5.258 -3.734 1.00 68.00 80 ASN A N 1
ATOM 619 C CA . ASN A 1 80 ? 11.036 -4.347 -2.799 1.00 68.00 80 ASN A CA 1
ATOM 620 C C . ASN A 1 80 ? 9.566 -4.078 -3.157 1.00 68.00 80 ASN A C 1
ATOM 622 O O . ASN A 1 80 ? 8.783 -3.698 -2.290 1.00 68.00 80 ASN A O 1
ATOM 626 N N . SER A 1 81 ? 9.182 -4.276 -4.420 1.00 66.94 81 SER A N 1
ATOM 627 C CA . SER A 1 81 ? 7.798 -4.134 -4.883 1.00 66.94 81 SER A CA 1
ATOM 628 C C . SER A 1 81 ? 6.913 -5.330 -4.533 1.00 66.94 81 SER A C 1
ATOM 630 O O . SER A 1 81 ? 5.691 -5.244 -4.653 1.00 66.94 81 SER A O 1
ATOM 632 N N . ALA A 1 82 ? 7.505 -6.446 -4.095 1.00 70.88 82 ALA A N 1
ATOM 633 C CA . ALA A 1 82 ? 6.753 -7.628 -3.716 1.00 70.88 82 ALA A CA 1
ATOM 634 C C . ALA A 1 82 ? 5.886 -7.338 -2.480 1.00 70.88 82 ALA A C 1
ATOM 636 O O . ALA A 1 82 ? 6.374 -7.065 -1.381 1.00 70.88 82 ALA A O 1
ATOM 637 N N . VAL A 1 83 ? 4.568 -7.398 -2.660 1.00 71.81 83 VAL A N 1
ATOM 638 C CA . VAL A 1 83 ? 3.606 -7.294 -1.563 1.00 71.81 83 VAL A CA 1
ATOM 639 C C . VAL A 1 83 ? 3.553 -8.626 -0.824 1.00 71.81 83 VAL A C 1
ATOM 641 O O . VAL A 1 83 ? 3.111 -9.633 -1.377 1.00 71.81 83 VAL A O 1
ATOM 644 N N . HIS A 1 84 ? 4.024 -8.647 0.423 1.00 75.38 84 HIS A N 1
ATOM 645 C CA . HIS A 1 84 ? 4.071 -9.866 1.225 1.00 75.38 84 HIS A CA 1
ATOM 646 C C . HIS A 1 84 ? 2.779 -10.001 2.034 1.00 75.38 84 HIS A C 1
ATOM 648 O O . HIS A 1 84 ? 2.668 -9.495 3.148 1.00 75.38 84 HIS A O 1
ATOM 654 N N . GLY A 1 85 ? 1.794 -10.697 1.467 1.00 74.31 85 GLY A N 1
ATOM 655 C CA . GLY A 1 85 ? 0.522 -11.019 2.122 1.00 74.31 85 GLY A CA 1
ATOM 656 C C . GLY A 1 85 ? 0.520 -12.364 2.855 1.00 74.31 85 GLY A C 1
ATOM 657 O O . GLY A 1 85 ? -0.467 -13.091 2.783 1.00 74.31 85 GLY A O 1
ATOM 658 N N . GLU A 1 86 ? 1.632 -12.754 3.487 1.00 77.69 86 GLU A N 1
ATOM 659 C CA . GLU A 1 86 ? 1.747 -14.067 4.137 1.00 77.69 86 GLU A CA 1
ATOM 660 C C . GLU A 1 86 ? 0.640 -14.277 5.185 1.00 77.69 86 GLU A C 1
ATOM 662 O O . GLU A 1 86 ? 0.503 -13.496 6.124 1.00 77.69 86 GLU A O 1
ATOM 667 N N . GLY A 1 87 ? -0.141 -15.352 5.032 1.00 78.75 87 GLY A N 1
ATOM 668 C CA . GLY A 1 87 ? -1.246 -15.694 5.936 1.00 78.75 87 GLY A CA 1
ATOM 669 C C . GLY A 1 87 ? -2.613 -15.117 5.552 1.00 78.75 87 GLY A C 1
ATOM 670 O O . GLY A 1 87 ? -3.586 -15.402 6.245 1.00 78.75 87 GLY A O 1
ATOM 671 N N . LEU A 1 88 ? -2.714 -14.362 4.452 1.00 85.06 88 LEU A N 1
ATOM 672 C CA . LEU A 1 88 ? -3.978 -13.851 3.917 1.00 85.06 88 LEU A CA 1
ATOM 673 C C . LEU A 1 88 ? -4.323 -14.496 2.563 1.00 85.06 88 LEU A C 1
ATOM 675 O O . LEU A 1 88 ? -3.418 -14.825 1.790 1.00 85.06 88 LEU A O 1
ATOM 679 N N . PRO A 1 89 ? -5.619 -14.646 2.226 1.00 87.19 89 PRO A N 1
ATOM 680 C CA . PRO A 1 89 ? -6.030 -15.019 0.877 1.00 87.19 89 PRO A CA 1
ATOM 681 C C . PRO A 1 89 ? -5.541 -13.987 -0.159 1.00 87.19 89 PRO A C 1
ATOM 683 O O . PRO A 1 89 ? -5.650 -12.785 0.102 1.00 87.19 89 PRO A O 1
ATOM 686 N N . PRO A 1 90 ? -5.066 -14.408 -1.349 1.00 86.94 90 PRO A N 1
ATOM 687 C CA . PRO A 1 90 ? -4.567 -13.488 -2.376 1.00 86.94 90 PRO A CA 1
ATOM 688 C C . PRO A 1 90 ? -5.569 -12.390 -2.750 1.00 86.94 90 PRO A C 1
ATOM 690 O O . PRO A 1 90 ? -5.188 -11.233 -2.906 1.00 86.94 90 PRO A O 1
ATOM 693 N N . ASP A 1 91 ? -6.856 -12.731 -2.811 1.00 87.88 91 ASP A N 1
ATOM 694 C CA . ASP A 1 91 ? -7.922 -11.789 -3.163 1.00 87.88 91 ASP A CA 1
ATOM 695 C C . ASP A 1 91 ? -8.075 -10.663 -2.133 1.00 87.88 91 ASP A C 1
ATOM 697 O O . ASP A 1 91 ? -8.341 -9.518 -2.497 1.00 87.88 91 ASP A O 1
ATOM 701 N N . VAL A 1 92 ? -7.859 -10.967 -0.849 1.00 89.00 92 VAL A N 1
ATOM 702 C CA . VAL A 1 92 ? -7.875 -9.976 0.236 1.00 89.00 92 VAL A CA 1
ATOM 703 C C . VAL A 1 92 ? -6.673 -9.049 0.110 1.00 89.00 92 VAL A C 1
ATOM 705 O O . VAL A 1 92 ? -6.822 -7.839 0.247 1.00 89.00 92 VAL A O 1
ATOM 708 N N . VAL A 1 93 ? -5.492 -9.599 -0.185 1.00 90.56 93 VAL A N 1
ATOM 709 C CA . VAL A 1 93 ? -4.260 -8.815 -0.357 1.00 90.56 93 VAL A CA 1
ATOM 710 C C . VAL A 1 93 ? -4.411 -7.829 -1.512 1.00 90.56 93 VAL A C 1
ATOM 712 O O . VAL A 1 93 ? -4.084 -6.654 -1.358 1.00 90.56 93 VAL A O 1
ATOM 715 N N . VAL A 1 94 ? -4.947 -8.291 -2.645 1.00 90.50 94 VAL A N 1
ATOM 716 C CA . VAL A 1 94 ? -5.204 -7.445 -3.817 1.00 90.50 94 VAL A CA 1
ATOM 717 C C . VAL A 1 94 ? -6.239 -6.373 -3.491 1.00 90.50 94 VAL A C 1
ATOM 719 O O . VAL A 1 94 ? -5.957 -5.194 -3.683 1.00 90.50 94 VAL A O 1
ATOM 722 N N . ALA A 1 95 ? -7.394 -6.746 -2.931 1.00 90.06 95 ALA A N 1
ATOM 723 C CA . ALA A 1 95 ? -8.447 -5.786 -2.595 1.00 90.06 95 ALA A CA 1
ATOM 724 C C . ALA A 1 95 ? -7.979 -4.736 -1.573 1.00 90.06 95 ALA A C 1
ATOM 726 O O . ALA A 1 95 ? -8.350 -3.565 -1.665 1.00 90.06 95 ALA A O 1
ATOM 727 N N . PHE A 1 96 ? -7.150 -5.138 -0.606 1.00 92.19 96 PHE A N 1
ATOM 728 C CA . PHE A 1 96 ? -6.586 -4.224 0.379 1.00 92.19 96 PHE A CA 1
ATOM 729 C C . PHE A 1 96 ? -5.564 -3.277 -0.251 1.00 92.19 96 PHE A C 1
ATOM 731 O O . PHE A 1 96 ? -5.597 -2.082 0.026 1.00 92.19 96 PHE A O 1
ATOM 738 N N . ALA A 1 97 ? -4.685 -3.782 -1.120 1.00 92.25 97 ALA A N 1
ATOM 739 C CA . ALA A 1 97 ? -3.723 -2.952 -1.837 1.00 92.25 97 ALA A CA 1
ATOM 740 C C . ALA A 1 97 ? -4.417 -1.942 -2.764 1.00 92.25 97 ALA A C 1
ATOM 742 O O . ALA A 1 97 ? -4.029 -0.777 -2.793 1.00 92.25 97 ALA A O 1
ATOM 743 N N . GLU A 1 98 ? -5.469 -2.360 -3.474 1.00 91.31 98 GLU A N 1
ATOM 744 C CA . GLU A 1 98 ? -6.289 -1.470 -4.302 1.00 91.31 98 GLU A CA 1
ATOM 745 C C . GLU A 1 98 ? -6.939 -0.362 -3.471 1.00 91.31 98 GLU A C 1
ATOM 747 O O . GLU A 1 98 ? -6.861 0.807 -3.846 1.00 91.31 98 GLU A O 1
ATOM 752 N N . TRP A 1 99 ? -7.540 -0.711 -2.328 1.00 92.81 99 TRP A N 1
ATOM 753 C CA . TRP A 1 99 ? -8.110 0.273 -1.408 1.00 92.81 99 TRP A CA 1
ATOM 754 C C . TRP A 1 99 ? -7.049 1.245 -0.894 1.00 92.81 99 TRP A C 1
ATOM 756 O O . TRP A 1 99 ? -7.249 2.454 -0.964 1.00 92.81 99 TRP A O 1
ATOM 766 N N . PHE A 1 100 ? -5.907 0.727 -0.443 1.00 93.31 100 PHE A N 1
ATOM 767 C CA . PHE A 1 100 ? -4.824 1.532 0.104 1.00 93.31 100 PHE A CA 1
ATOM 768 C C . PHE A 1 100 ? -4.317 2.552 -0.920 1.00 93.31 100 PHE A C 1
ATOM 770 O O . PHE A 1 100 ? -4.217 3.732 -0.610 1.00 93.31 100 PHE A O 1
ATOM 777 N N . ILE A 1 101 ? -4.050 2.117 -2.156 1.00 91.50 101 ILE A N 1
ATOM 778 C CA . ILE A 1 101 ? -3.608 3.005 -3.241 1.00 91.50 101 ILE A CA 1
ATOM 779 C C . ILE A 1 101 ? -4.696 4.032 -3.573 1.00 91.50 101 ILE A C 1
ATOM 781 O O . ILE A 1 101 ? -4.390 5.202 -3.793 1.00 91.50 101 ILE A O 1
ATOM 785 N N . ALA A 1 102 ? -5.966 3.619 -3.614 1.00 89.38 102 ALA A N 1
ATOM 786 C CA . ALA A 1 102 ? -7.069 4.530 -3.900 1.00 89.38 102 ALA A CA 1
ATOM 787 C C . ALA A 1 102 ? -7.199 5.633 -2.838 1.00 89.38 102 ALA A C 1
ATOM 789 O O . ALA A 1 102 ? -7.413 6.787 -3.203 1.00 89.38 102 ALA A O 1
ATOM 790 N N . THR A 1 103 ? -7.048 5.296 -1.555 1.00 89.38 103 THR A N 1
ATOM 791 C CA . THR A 1 103 ? -7.068 6.267 -0.452 1.00 89.38 103 THR A CA 1
ATOM 792 C C . THR A 1 103 ? -5.820 7.153 -0.460 1.00 89.38 103 THR A C 1
ATOM 794 O O . THR A 1 103 ? -5.946 8.371 -0.371 1.00 89.38 103 THR A O 1
ATOM 797 N N . ASP A 1 104 ? -4.632 6.580 -0.673 1.00 90.94 104 ASP A N 1
ATOM 798 C CA . ASP A 1 104 ? -3.363 7.323 -0.733 1.00 90.94 104 ASP A CA 1
ATOM 799 C C . ASP A 1 104 ? -3.363 8.401 -1.829 1.00 90.94 104 ASP A C 1
ATOM 801 O O . ASP A 1 104 ? -2.860 9.503 -1.638 1.00 90.94 104 ASP A O 1
ATOM 805 N N . LEU A 1 105 ? -3.983 8.109 -2.976 1.00 87.94 105 LEU A N 1
ATOM 806 C CA . LEU A 1 105 ? -4.117 9.063 -4.081 1.00 87.94 105 LEU A CA 1
ATOM 807 C C . LEU A 1 105 ? -5.155 10.165 -3.825 1.00 87.94 105 LEU A C 1
ATOM 809 O O . LEU A 1 105 ? -5.140 11.184 -4.520 1.00 87.94 105 LEU A O 1
ATOM 813 N N . GLN A 1 106 ? -6.087 9.957 -2.894 1.00 84.81 106 GLN A N 1
ATOM 814 C CA . GLN A 1 106 ? -7.148 10.917 -2.582 1.00 84.81 106 GLN A CA 1
ATOM 815 C C . GLN A 1 106 ? -6.724 11.924 -1.519 1.00 84.81 106 GLN A C 1
ATOM 817 O O . GLN A 1 106 ? -7.113 13.093 -1.592 1.00 84.81 106 GLN A O 1
ATOM 822 N N . GLU A 1 107 ? -5.932 11.486 -0.547 1.00 84.25 107 GLU A N 1
ATOM 823 C CA . GLU A 1 107 ? -5.534 12.310 0.583 1.00 84.25 107 GLU A CA 1
ATOM 824 C C . GLU A 1 107 ? -4.151 12.925 0.379 1.00 84.25 107 GLU A C 1
ATOM 826 O O . GLU A 1 107 ? -3.185 12.255 0.034 1.00 84.25 107 GLU A O 1
ATOM 831 N N . ALA A 1 108 ? -4.015 14.226 0.650 1.00 81.44 108 ALA A N 1
ATOM 832 C CA . ALA A 1 108 ? -2.729 14.915 0.510 1.00 81.44 108 ALA A CA 1
ATOM 833 C C . ALA A 1 108 ? -1.651 14.399 1.488 1.00 81.44 108 ALA A C 1
ATOM 835 O O . ALA A 1 108 ? -0.463 14.624 1.257 1.00 81.44 108 ALA A O 1
ATOM 836 N N . GLY A 1 109 ? -2.068 13.752 2.583 1.00 81.88 109 GLY A N 1
ATOM 837 C CA . GLY A 1 109 ? -1.197 13.138 3.588 1.00 81.88 109 GLY A CA 1
ATOM 838 C C . GLY A 1 109 ? -0.961 11.638 3.393 1.00 81.88 109 GLY A C 1
ATOM 839 O O . GLY A 1 109 ? -0.211 11.058 4.177 1.00 81.88 109 GLY A O 1
ATOM 840 N N . GLY A 1 110 ? -1.567 11.032 2.367 1.00 90.44 110 GLY A N 1
ATOM 841 C CA . GLY A 1 110 ? -1.591 9.585 2.183 1.00 90.44 110 GLY A CA 1
ATOM 842 C C . GLY A 1 110 ? -2.452 8.866 3.222 1.00 90.44 110 GLY A C 1
ATOM 843 O O . GLY A 1 110 ? -3.208 9.491 3.960 1.00 90.44 110 GLY A O 1
ATOM 844 N N . VAL A 1 111 ? -2.330 7.539 3.284 1.00 93.06 111 VAL A N 1
ATOM 845 C CA . VAL A 1 111 ? -3.082 6.720 4.253 1.00 93.06 111 VAL A CA 1
ATOM 846 C C . VAL A 1 111 ? -2.533 6.902 5.665 1.00 93.06 111 VAL A C 1
ATOM 848 O O . VAL A 1 111 ? -1.344 6.687 5.926 1.00 93.06 111 VAL A O 1
ATOM 851 N N . VAL A 1 112 ? -3.419 7.213 6.603 1.00 94.75 112 VAL A N 1
ATOM 852 C CA . VAL A 1 112 ? -3.112 7.372 8.021 1.00 94.75 112 VAL A CA 1
ATOM 853 C C . VAL A 1 112 ? -3.393 6.062 8.766 1.00 94.75 112 VAL A C 1
ATOM 855 O O . VAL A 1 112 ? -4.207 5.233 8.354 1.00 94.75 112 VAL A O 1
ATOM 858 N N . ARG A 1 113 ? -2.697 5.819 9.885 1.00 94.38 113 ARG A N 1
ATOM 859 C CA . ARG A 1 113 ? -2.920 4.606 10.695 1.00 94.38 113 ARG A CA 1
ATOM 860 C C . ARG A 1 113 ? -4.361 4.488 11.176 1.00 94.38 113 ARG A C 1
ATOM 862 O O . ARG A 1 113 ? -4.878 3.376 11.208 1.00 94.38 113 ARG A O 1
ATOM 869 N N . ASP A 1 114 ? -5.002 5.600 11.523 1.00 94.38 114 ASP A N 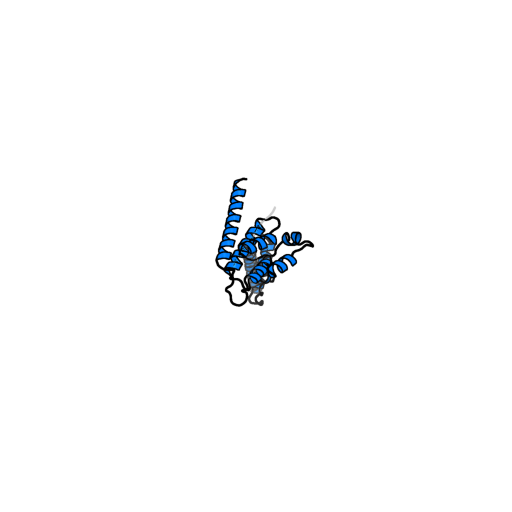1
ATOM 870 C CA . ASP A 1 114 ? -6.405 5.613 11.940 1.00 94.38 114 ASP A CA 1
ATOM 871 C C . ASP A 1 114 ? -7.350 5.082 10.847 1.00 94.38 114 ASP A C 1
ATOM 873 O O . ASP A 1 114 ? -8.245 4.304 11.164 1.00 94.38 114 ASP A O 1
ATOM 877 N N . ASP A 1 115 ? -7.083 5.346 9.560 1.00 93.62 115 ASP A N 1
ATOM 878 C CA . ASP A 1 115 ? -7.888 4.812 8.444 1.00 93.62 115 ASP A CA 1
ATOM 879 C C . ASP A 1 115 ? -7.834 3.282 8.383 1.00 93.62 115 ASP A C 1
ATOM 881 O O . ASP A 1 115 ? -8.827 2.598 8.113 1.00 93.62 115 ASP A O 1
ATOM 885 N N . VAL A 1 116 ? -6.644 2.732 8.637 1.00 93.94 116 VAL A N 1
ATOM 886 C CA . VAL A 1 116 ? -6.409 1.286 8.686 1.00 93.94 116 VAL A CA 1
ATOM 887 C C . VAL A 1 116 ? -7.093 0.682 9.910 1.00 93.94 116 VAL A C 1
ATOM 889 O O . VAL A 1 116 ? -7.693 -0.386 9.808 1.00 93.94 116 VAL A O 1
ATOM 892 N N . LEU A 1 117 ? -7.028 1.353 11.062 1.00 93.25 117 LEU A N 1
ATOM 893 C CA . LEU A 1 117 ? -7.693 0.912 12.290 1.00 93.25 117 LEU A CA 1
ATOM 894 C C . LEU A 1 117 ? -9.215 0.947 12.156 1.00 93.25 117 LEU A C 1
ATOM 896 O O . LEU A 1 117 ? -9.889 0.017 12.600 1.00 93.25 117 LEU A O 1
ATOM 900 N N . GLU A 1 118 ? -9.755 1.968 11.497 1.00 93.00 118 GLU A N 1
ATOM 901 C CA . GLU A 1 118 ? -11.176 2.057 11.197 1.00 93.00 118 GLU A CA 1
ATOM 902 C C . GLU A 1 118 ? -11.619 0.894 10.307 1.00 93.00 118 GLU A C 1
ATOM 904 O O . GLU A 1 118 ? -12.607 0.230 10.620 1.00 93.00 118 GLU A O 1
ATOM 909 N N . LEU A 1 119 ? -10.859 0.584 9.251 1.00 90.62 119 LEU A N 1
ATOM 910 C CA . LEU A 1 119 ? -11.131 -0.575 8.402 1.00 90.62 119 LEU A CA 1
ATOM 911 C C . LEU A 1 119 ? -11.093 -1.884 9.208 1.00 90.62 119 LEU A C 1
ATOM 913 O O . LEU A 1 119 ? -11.973 -2.731 9.078 1.00 90.62 119 LEU A O 1
ATOM 917 N N . VAL A 1 120 ? -10.084 -2.058 10.061 1.00 90.31 120 VAL A N 1
ATOM 918 C CA . VAL A 1 120 ? -9.954 -3.234 10.931 1.00 90.31 120 VAL A CA 1
ATOM 919 C C . VAL A 1 120 ? -11.163 -3.370 11.865 1.00 90.31 120 VAL A C 1
ATOM 921 O O . VAL A 1 120 ? -11.691 -4.470 12.032 1.00 90.31 120 VAL A O 1
ATOM 924 N N . ARG A 1 121 ? -11.657 -2.258 12.414 1.00 90.25 121 ARG A N 1
ATOM 925 C CA . ARG A 1 121 ? -12.875 -2.221 13.232 1.00 90.25 121 ARG A CA 1
ATOM 926 C C . ARG A 1 121 ? -14.124 -2.569 12.421 1.00 90.25 121 ARG A C 1
ATOM 928 O O . ARG A 1 121 ? -14.979 -3.302 12.909 1.00 90.25 121 ARG A O 1
ATOM 935 N N . GLU A 1 122 ? -14.233 -2.081 11.185 1.00 88.31 122 GL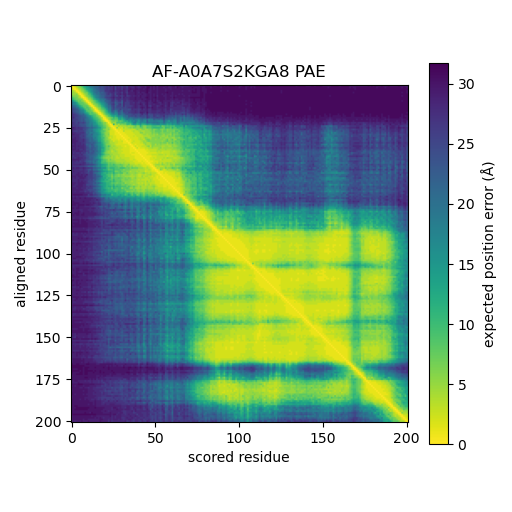U A N 1
ATOM 936 C CA . GLU A 1 122 ? -15.324 -2.424 10.260 1.00 88.31 122 GLU A CA 1
ATOM 937 C C . GLU A 1 122 ? -15.347 -3.922 9.909 1.00 88.31 122 GLU A C 1
ATOM 939 O O . GLU A 1 122 ? -16.420 -4.488 9.704 1.00 88.31 122 GLU A O 1
ATOM 944 N N . LEU A 1 123 ? -14.182 -4.576 9.899 1.00 85.44 123 LEU A N 1
ATOM 945 C CA . LEU A 1 123 ? -14.042 -6.028 9.741 1.00 85.44 123 LEU A CA 1
ATOM 946 C C . LEU A 1 123 ? -14.392 -6.822 11.015 1.00 85.44 123 LEU A C 1
ATOM 948 O O . LEU A 1 123 ? -14.358 -8.049 10.994 1.00 85.44 123 LEU A O 1
ATOM 952 N N . GLY A 1 124 ? -14.744 -6.145 12.112 1.00 84.56 124 GLY A N 1
ATOM 953 C CA . GLY A 1 124 ? -15.179 -6.769 13.362 1.00 84.56 124 GLY A CA 1
ATOM 954 C C . GLY A 1 124 ? -14.058 -7.053 14.364 1.00 84.56 124 GLY A C 1
ATOM 955 O O . GLY A 1 124 ? -14.313 -7.669 15.399 1.00 84.56 124 GLY A O 1
ATOM 956 N N . TYR A 1 125 ? -12.831 -6.599 14.104 1.00 87.00 125 TYR A N 1
ATOM 957 C CA . TYR A 1 125 ? -11.726 -6.760 15.045 1.00 87.00 125 TYR A CA 1
ATOM 958 C C . TYR A 1 125 ? -11.761 -5.707 16.154 1.00 87.00 125 TYR A C 1
ATOM 960 O O . TYR A 1 125 ? -12.093 -4.542 15.935 1.00 87.00 125 TYR A O 1
ATOM 968 N N . SER A 1 126 ? -11.376 -6.122 17.362 1.00 86.19 126 SER A N 1
ATOM 969 C CA . SER A 1 126 ? -11.297 -5.231 18.521 1.00 86.19 126 SER A CA 1
ATOM 970 C C . SER A 1 126 ? -10.003 -4.415 18.527 1.00 86.19 126 SER A C 1
ATOM 972 O O . SER A 1 126 ? -8.918 -4.956 18.305 1.00 86.19 126 SER A O 1
ATOM 974 N N . GLU A 1 127 ? -10.106 -3.133 18.889 1.00 85.81 127 GLU A N 1
ATOM 975 C CA . GLU A 1 127 ? -8.946 -2.265 19.139 1.00 85.81 127 GLU A CA 1
ATOM 976 C C . GLU A 1 127 ? -8.093 -2.741 20.325 1.00 85.81 127 GLU A C 1
ATOM 978 O O . GLU A 1 127 ? -6.905 -2.432 20.413 1.00 85.81 127 GLU A O 1
ATOM 983 N N . ASP A 1 128 ? -8.663 -3.552 21.220 1.00 87.81 128 ASP A N 1
ATOM 984 C CA . ASP A 1 128 ? -7.933 -4.102 22.359 1.00 87.81 128 ASP A CA 1
ATOM 985 C C . ASP A 1 128 ? -6.962 -5.227 22.000 1.00 87.81 128 ASP A C 1
ATOM 987 O O . ASP A 1 128 ? -6.155 -5.629 22.850 1.00 87.81 128 ASP A O 1
ATOM 991 N N . HIS A 1 129 ? -7.017 -5.721 20.762 1.00 87.88 129 HIS A N 1
ATOM 992 C CA . HIS A 1 129 ? -6.167 -6.801 20.293 1.00 87.88 129 HIS A CA 1
ATOM 993 C C . HIS A 1 129 ? -4.684 -6.404 20.347 1.00 87.88 129 HIS A C 1
ATOM 995 O O . HIS A 1 129 ? -4.298 -5.314 19.923 1.00 87.88 129 HIS A O 1
ATOM 1001 N N . GLN A 1 130 ? -3.820 -7.313 20.814 1.00 90.06 130 GLN A N 1
ATOM 1002 C CA . GLN A 1 130 ? -2.390 -7.020 20.974 1.00 90.06 130 GLN A CA 1
ATOM 1003 C C . GLN A 1 130 ? -1.745 -6.560 19.658 1.00 90.06 130 GLN A C 1
ATOM 1005 O O . GLN A 1 130 ? -0.993 -5.594 19.652 1.00 90.06 130 GLN A O 1
ATOM 1010 N N . ALA A 1 131 ? -2.106 -7.182 18.531 1.00 90.69 131 ALA A N 1
ATOM 1011 C CA . ALA A 1 131 ? -1.612 -6.774 17.213 1.00 90.69 131 ALA A CA 1
ATOM 1012 C C . ALA A 1 131 ? -1.969 -5.317 16.849 1.00 90.69 131 ALA A C 1
ATOM 1014 O O . ALA A 1 131 ? -1.157 -4.634 16.229 1.00 90.69 131 ALA A O 1
ATOM 1015 N N . VAL A 1 132 ? -3.148 -4.830 17.258 1.00 91.88 132 VAL A N 1
ATOM 1016 C CA . VAL A 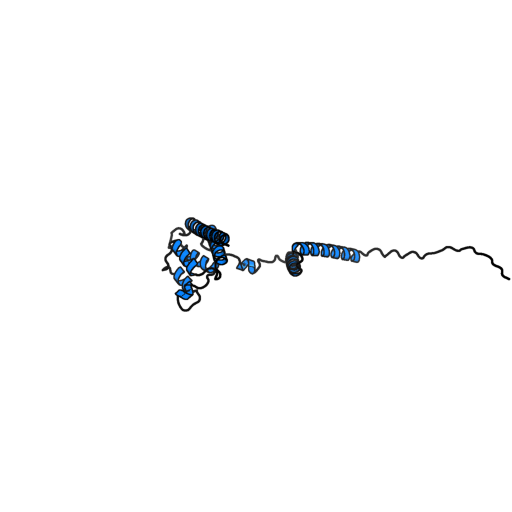1 132 ? -3.573 -3.436 17.047 1.00 91.88 132 VAL A CA 1
ATOM 1017 C C . VAL A 1 132 ? -2.758 -2.493 17.929 1.00 91.88 132 VAL A C 1
ATOM 1019 O O . VAL A 1 132 ? -2.255 -1.478 17.450 1.00 91.88 132 VAL A O 1
ATOM 1022 N N . LYS A 1 133 ? -2.539 -2.860 19.195 1.00 92.88 133 LYS A N 1
ATOM 1023 C CA . LYS A 1 133 ? -1.694 -2.091 20.123 1.00 92.88 133 LYS A CA 1
ATOM 1024 C C . LYS A 1 133 ? -0.252 -2.001 19.624 1.00 92.88 133 LYS A C 1
ATOM 1026 O O . LYS A 1 133 ? 0.315 -0.910 19.591 1.00 92.88 133 LYS A O 1
ATOM 1031 N N . ASP A 1 134 ? 0.312 -3.117 19.171 1.00 92.25 134 ASP A N 1
ATOM 1032 C CA . ASP A 1 134 ? 1.656 -3.173 18.594 1.00 92.25 134 ASP A CA 1
ATOM 1033 C C . ASP A 1 134 ? 1.756 -2.326 17.321 1.00 92.25 134 ASP A C 1
ATOM 1035 O O . ASP A 1 134 ? 2.767 -1.662 17.094 1.00 92.25 134 ASP A O 1
ATOM 1039 N N . TYR A 1 135 ? 0.705 -2.323 16.495 1.00 93.81 135 TYR A N 1
ATOM 1040 C CA . TYR A 1 135 ? 0.623 -1.462 15.323 1.00 93.81 135 TYR A CA 1
ATOM 1041 C C . TYR A 1 135 ? 0.625 0.013 15.726 1.00 93.81 135 TYR A C 1
ATOM 1043 O O . TYR A 1 135 ? 1.490 0.750 15.275 1.00 93.81 135 TYR A O 1
ATOM 1051 N N . ILE A 1 136 ? -0.244 0.458 16.636 1.00 93.50 136 ILE A N 1
ATOM 1052 C CA . ILE A 1 136 ? -0.264 1.861 17.091 1.00 93.50 136 ILE A CA 1
ATOM 1053 C C . ILE A 1 136 ? 1.095 2.277 17.674 1.00 93.50 136 ILE A C 1
ATOM 1055 O O . ILE A 1 136 ? 1.575 3.377 17.408 1.00 93.50 136 ILE A O 1
ATOM 1059 N N . GLN A 1 137 ? 1.758 1.399 18.430 1.00 92.38 137 GLN A N 1
ATOM 1060 C CA . GLN A 1 137 ? 3.056 1.695 19.044 1.00 92.38 137 GLN A CA 1
ATOM 1061 C C . GLN A 1 137 ? 4.197 1.915 18.046 1.00 92.38 137 GLN A C 1
ATOM 1063 O O . GLN A 1 137 ? 5.150 2.613 18.388 1.00 92.38 137 GLN A O 1
ATOM 1068 N N . ARG A 1 138 ? 4.109 1.354 16.835 1.00 90.62 138 ARG A N 1
ATOM 1069 C CA . ARG A 1 138 ? 5.087 1.593 15.760 1.00 90.62 138 ARG A CA 1
ATOM 1070 C C . ARG A 1 138 ? 4.926 2.955 15.091 1.00 90.62 138 ARG A C 1
ATOM 1072 O O . ARG A 1 138 ? 5.826 3.365 14.363 1.00 90.62 138 ARG A O 1
ATOM 1079 N N . GLY A 1 139 ? 3.805 3.637 15.324 1.00 89.31 139 GLY A N 1
ATOM 1080 C CA . GLY A 1 139 ? 3.566 4.975 14.801 1.00 89.31 139 GLY A CA 1
ATOM 1081 C C . GLY A 1 139 ? 4.527 6.011 15.364 1.00 89.31 139 GLY A C 1
ATOM 1082 O O . GLY A 1 139 ? 5.022 5.900 16.489 1.00 89.31 139 GLY A O 1
ATOM 1083 N N . GLU A 1 140 ? 4.775 7.046 14.570 1.00 86.75 140 GLU A N 1
ATOM 1084 C CA . GLU A 1 140 ? 5.621 8.159 14.979 1.00 86.75 140 GLU A CA 1
ATOM 1085 C C . GLU A 1 140 ? 4.855 9.070 15.944 1.00 86.75 140 GLU A C 1
ATOM 1087 O O . GLU A 1 140 ? 3.720 9.463 15.688 1.00 86.75 140 GLU A O 1
ATOM 1092 N N . GLY A 1 141 ? 5.468 9.404 17.081 1.00 87.88 141 GLY A N 1
ATOM 1093 C CA . GLY A 1 141 ? 4.878 10.309 18.066 1.00 87.88 141 GLY A CA 1
ATOM 1094 C C . GLY A 1 141 ? 5.060 9.860 19.514 1.00 87.88 141 GLY A C 1
ATOM 1095 O O . GLY A 1 141 ? 5.264 8.683 19.822 1.00 87.88 141 GLY A O 1
ATOM 1096 N N . GLN A 1 142 ? 4.993 10.828 20.429 1.00 85.06 142 GLN A N 1
ATOM 1097 C CA . GLN A 1 142 ? 5.058 10.571 21.873 1.00 85.06 142 GLN A CA 1
ATOM 1098 C C . GLN A 1 142 ? 3.687 10.223 22.464 1.00 85.06 142 GLN A C 1
ATOM 1100 O O . GLN A 1 142 ? 3.611 9.405 23.376 1.00 85.06 142 GLN A O 1
ATOM 1105 N N . LEU A 1 143 ? 2.620 10.822 21.927 1.00 92.06 143 LEU A N 1
ATOM 1106 C CA . LEU A 1 143 ? 1.235 10.585 22.331 1.00 92.06 143 LEU A CA 1
ATOM 1107 C C . LEU A 1 143 ? 0.572 9.576 21.395 1.00 92.06 143 LEU A C 1
ATOM 1109 O O . LEU A 1 143 ? 0.863 9.563 20.200 1.00 92.06 143 LEU A O 1
ATOM 1113 N N . GLU A 1 144 ? -0.342 8.764 21.925 1.00 88.88 144 GLU A N 1
ATOM 1114 C CA . GLU A 1 144 ? -1.068 7.761 21.136 1.00 88.88 144 GLU A CA 1
ATOM 1115 C C . GLU A 1 144 ? -1.866 8.397 19.990 1.00 88.88 144 GLU A C 1
ATOM 1117 O O . GLU A 1 144 ? -1.814 7.911 18.866 1.00 88.88 144 GLU A O 1
ATOM 1122 N N . GLU A 1 145 ? -2.524 9.528 20.247 1.00 89.81 145 GLU A N 1
ATOM 1123 C CA . GLU A 1 145 ? -3.285 10.285 19.243 1.00 89.81 145 GLU A CA 1
ATOM 1124 C C . GLU A 1 145 ? -2.405 10.701 18.058 1.00 89.81 145 GLU A C 1
ATOM 1126 O O . GLU A 1 145 ? -2.786 10.539 16.902 1.00 89.81 145 GLU A O 1
ATOM 1131 N N . HIS A 1 146 ? -1.178 11.157 18.327 1.00 90.62 146 HIS A N 1
ATOM 1132 C CA . HIS A 1 146 ? -0.229 11.504 17.268 1.00 90.62 146 HIS A CA 1
ATOM 1133 C C . HIS A 1 146 ? 0.216 10.270 16.484 1.00 90.62 146 HIS A C 1
ATOM 1135 O O . HIS A 1 146 ? 0.362 10.342 15.268 1.00 90.62 146 HIS A O 1
ATOM 1141 N N . ARG A 1 147 ? 0.386 9.127 17.161 1.00 91.56 147 ARG A N 1
ATOM 1142 C CA . ARG A 1 147 ? 0.716 7.871 16.482 1.00 91.56 147 ARG A CA 1
ATOM 1143 C C . ARG A 1 147 ? -0.420 7.422 15.580 1.00 91.56 147 ARG A C 1
ATOM 1145 O O . ARG A 1 147 ? -0.144 7.013 14.460 1.00 91.56 147 ARG A O 1
ATOM 1152 N N . ARG A 1 148 ? -1.677 7.534 16.015 1.00 92.00 148 ARG A N 1
ATOM 1153 C CA . ARG A 1 148 ? -2.851 7.221 15.182 1.00 92.00 148 ARG A CA 1
ATOM 1154 C C . ARG A 1 148 ? -2.923 8.101 13.938 1.00 92.00 148 ARG A C 1
ATOM 1156 O O . ARG A 1 148 ? -3.254 7.596 12.877 1.00 92.00 148 ARG A O 1
ATOM 1163 N N . LEU A 1 149 ? -2.522 9.366 14.053 1.00 92.44 149 LEU A N 1
ATOM 1164 C CA . LEU A 1 149 ? -2.467 10.313 12.936 1.00 92.44 149 LEU A CA 1
ATOM 1165 C C . LEU A 1 149 ? -1.198 10.210 12.072 1.00 92.44 149 LEU A C 1
ATOM 1167 O O . LEU A 1 149 ? -1.060 10.941 11.093 1.00 92.44 149 LEU A O 1
ATOM 1171 N N . SER A 1 150 ? -0.258 9.325 12.413 1.00 92.94 150 SER A N 1
ATOM 1172 C CA . SER A 1 150 ? 0.947 9.124 11.606 1.00 92.94 150 SER A CA 1
ATOM 1173 C C . SER A 1 150 ? 0.651 8.306 10.347 1.00 92.94 150 SER A C 1
ATOM 1175 O O . SER A 1 150 ? -0.260 7.474 10.327 1.00 92.94 150 SER A O 1
ATOM 1177 N N . GLY A 1 151 ? 1.446 8.536 9.301 1.00 92.06 151 GLY A N 1
ATOM 1178 C CA . GLY A 1 151 ? 1.335 7.798 8.047 1.00 92.06 151 GLY A CA 1
ATOM 1179 C C . GLY A 1 151 ? 1.506 6.291 8.249 1.00 92.06 151 GLY A C 1
ATOM 1180 O O . GLY A 1 151 ? 2.321 5.832 9.059 1.00 92.06 151 GLY A O 1
ATOM 1181 N N . ALA A 1 152 ? 0.726 5.516 7.504 1.00 93.31 152 ALA A N 1
ATOM 1182 C CA . ALA A 1 152 ? 0.773 4.064 7.494 1.00 93.31 152 ALA A CA 1
ATOM 1183 C C . ALA A 1 152 ? 1.489 3.550 6.240 1.00 93.31 152 ALA A C 1
ATOM 1185 O O . ALA A 1 152 ? 1.353 4.104 5.156 1.00 93.31 152 ALA A O 1
ATOM 1186 N N . GLY A 1 153 ? 2.230 2.447 6.365 1.00 91.94 153 GLY A N 1
ATOM 1187 C CA . GLY A 1 153 ? 2.790 1.739 5.212 1.00 91.94 153 GLY A CA 1
ATOM 1188 C C . GLY A 1 153 ? 1.925 0.549 4.796 1.00 91.94 153 GLY A C 1
ATOM 1189 O O . GLY A 1 153 ? 1.512 -0.231 5.652 1.00 91.94 153 GLY A O 1
ATOM 1190 N N . LEU A 1 154 ? 1.740 0.325 3.488 1.00 91.88 154 LEU A N 1
ATOM 1191 C CA . LEU A 1 154 ? 0.956 -0.804 2.952 1.00 91.88 154 LEU A CA 1
ATOM 1192 C C . LEU A 1 154 ? 1.375 -2.161 3.550 1.00 91.88 154 LEU A C 1
ATOM 1194 O O . LEU A 1 154 ? 0.538 -2.934 4.010 1.00 91.88 154 LEU A O 1
ATOM 1198 N N . GLN A 1 155 ? 2.681 -2.442 3.579 1.00 91.69 155 GLN A N 1
ATOM 1199 C CA . GLN A 1 155 ? 3.228 -3.697 4.117 1.00 91.69 155 GLN A CA 1
ATOM 1200 C C . GLN A 1 155 ? 2.985 -3.837 5.622 1.00 91.69 155 GLN A C 1
ATOM 1202 O O . GLN A 1 155 ? 2.770 -4.938 6.123 1.00 91.69 155 GLN A O 1
ATOM 1207 N N . GLU A 1 156 ? 3.036 -2.732 6.365 1.00 91.75 156 GLU A N 1
ATOM 1208 C CA . GLU A 1 156 ? 2.780 -2.744 7.802 1.00 91.75 156 GLU A CA 1
ATOM 1209 C C . GLU A 1 156 ? 1.305 -3.036 8.089 1.00 91.75 156 GLU A C 1
ATOM 1211 O O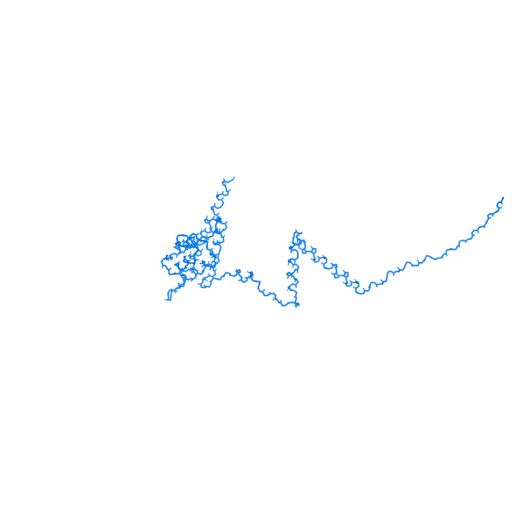 . GLU A 1 156 ? 0.994 -3.864 8.945 1.00 91.75 156 GLU A O 1
ATOM 1216 N N . SER A 1 157 ? 0.410 -2.414 7.326 1.00 93.38 157 SER A N 1
ATOM 1217 C CA . SER A 1 157 ? -1.031 -2.615 7.437 1.00 93.38 157 SER A CA 1
ATOM 1218 C C . SER A 1 157 ? -1.456 -4.025 7.010 1.00 93.38 157 SER A C 1
ATOM 1220 O O . SER A 1 157 ? -2.275 -4.653 7.677 1.00 93.38 157 SER A O 1
ATOM 1222 N N . LEU A 1 158 ? -0.833 -4.591 5.970 1.00 92.12 158 LEU A N 1
ATOM 1223 C CA . LEU A 1 158 ? -1.034 -5.996 5.599 1.00 92.12 158 LEU A CA 1
ATOM 1224 C C . LEU A 1 158 ? -0.546 -6.960 6.681 1.00 92.12 158 LEU A C 1
ATOM 1226 O O . LEU A 1 158 ? -1.212 -7.955 6.956 1.00 92.12 158 LEU A O 1
ATOM 1230 N N . ARG A 1 159 ? 0.582 -6.663 7.338 1.00 90.94 159 ARG A N 1
ATOM 1231 C CA . ARG A 1 159 ? 1.058 -7.459 8.480 1.00 90.94 159 ARG A CA 1
ATOM 1232 C C . ARG A 1 159 ? 0.092 -7.402 9.660 1.00 90.94 159 ARG A C 1
ATOM 1234 O O . ARG A 1 159 ? -0.071 -8.419 10.329 1.00 90.94 159 ARG A O 1
ATOM 1241 N N . LEU A 1 160 ? -0.538 -6.252 9.914 1.00 91.69 160 LEU A N 1
ATOM 1242 C CA . LEU A 1 160 ? -1.595 -6.137 10.922 1.00 91.69 160 LEU A CA 1
ATOM 1243 C C . LEU A 1 160 ? -2.779 -7.041 10.563 1.00 91.69 160 LEU A C 1
ATOM 1245 O O . LEU A 1 160 ? -3.171 -7.870 11.380 1.00 91.69 160 LEU A O 1
ATOM 1249 N N . LEU A 1 161 ? -3.294 -6.938 9.335 1.00 90.19 161 LEU A N 1
ATOM 1250 C CA . LEU A 1 161 ? -4.393 -7.787 8.871 1.00 90.19 161 LEU A CA 1
ATOM 1251 C C . LEU A 1 161 ? -4.044 -9.273 8.952 1.00 90.19 161 LEU A C 1
ATOM 1253 O O . LEU A 1 161 ? -4.841 -10.057 9.451 1.00 90.19 161 LEU A O 1
ATOM 1257 N N . ALA A 1 162 ? -2.841 -9.664 8.536 1.00 89.50 162 ALA A N 1
ATOM 1258 C CA . ALA A 1 162 ? -2.380 -11.043 8.636 1.00 89.50 162 ALA A CA 1
ATOM 1259 C C . ALA A 1 162 ? -2.274 -11.518 10.093 1.00 89.50 162 ALA A C 1
ATOM 1261 O O . ALA A 1 162 ? -2.581 -12.670 10.387 1.00 89.50 162 ALA A O 1
ATOM 1262 N N . ALA A 1 163 ? -1.847 -10.652 11.017 1.00 88.88 163 ALA A N 1
ATOM 1263 C CA . ALA A 1 163 ? -1.777 -10.980 12.438 1.00 88.88 163 ALA A CA 1
ATOM 1264 C C . ALA A 1 163 ? -3.169 -11.159 13.065 1.00 88.88 163 ALA A C 1
ATOM 1266 O O . ALA A 1 163 ? -3.327 -12.015 13.929 1.00 88.88 163 ALA A O 1
ATOM 1267 N N . LEU A 1 164 ? -4.158 -10.385 12.612 1.00 87.06 164 LEU A N 1
ATOM 1268 C CA . LEU A 1 164 ? -5.556 -10.470 13.048 1.00 87.06 164 LEU A CA 1
ATOM 1269 C C . LEU A 1 164 ? -6.317 -11.633 12.401 1.00 87.06 164 LEU A C 1
ATOM 1271 O O . LEU A 1 164 ? -7.201 -12.218 13.017 1.00 87.06 164 LEU A O 1
ATOM 1275 N N . ALA A 1 165 ? -5.957 -11.992 11.170 1.00 84.19 165 ALA A N 1
ATOM 1276 C CA . ALA A 1 165 ? -6.550 -13.104 10.439 1.00 84.19 165 ALA A CA 1
ATOM 1277 C C . ALA A 1 165 ? -6.099 -14.477 10.952 1.00 84.19 165 ALA A C 1
ATOM 1279 O O . ALA A 1 165 ? -6.700 -15.486 10.577 1.00 84.19 165 ALA A O 1
ATOM 1280 N N . ARG A 1 166 ? -5.039 -14.539 11.776 1.00 79.38 166 ARG A N 1
ATOM 1281 C CA . ARG A 1 166 ? -4.597 -15.801 12.371 1.00 79.38 166 ARG A CA 1
ATOM 1282 C C . ARG A 1 166 ? -5.689 -16.321 13.302 1.00 79.38 166 ARG A C 1
ATOM 1284 O O . ARG A 1 166 ? -6.032 -15.630 14.259 1.00 79.38 166 ARG A O 1
ATOM 1291 N N . PRO A 1 167 ? -6.198 -17.535 13.067 1.00 64.31 167 PRO A N 1
ATOM 1292 C CA . PRO A 1 167 ? -7.154 -18.122 13.980 1.00 64.31 167 PRO A CA 1
ATOM 1293 C C . PRO A 1 167 ? -6.493 -18.381 15.334 1.00 64.31 167 PRO A C 1
ATOM 1295 O O . PRO A 1 167 ? -5.362 -18.871 15.402 1.00 64.31 167 PRO A O 1
ATOM 1298 N N . ALA A 1 168 ? -7.210 -18.074 16.413 1.00 58.19 168 ALA A N 1
ATOM 1299 C CA . ALA A 1 168 ? -6.921 -18.678 17.703 1.00 58.19 168 ALA A CA 1
ATOM 1300 C C . ALA A 1 168 ? -7.244 -20.176 17.574 1.00 58.19 168 ALA A C 1
ATOM 1302 O O . ALA A 1 168 ? -8.350 -20.521 17.172 1.00 58.19 168 ALA A O 1
ATOM 1303 N N . ASP A 1 169 ? -6.246 -21.035 17.797 1.00 46.00 169 ASP A N 1
ATOM 1304 C CA . ASP A 1 169 ? -6.309 -22.505 17.826 1.00 46.00 169 ASP A CA 1
ATOM 1305 C C . ASP A 1 169 ? -7.561 -23.158 17.189 1.00 46.00 169 ASP A C 1
ATOM 1307 O O . ASP A 1 169 ? -8.512 -23.530 17.872 1.00 46.00 169 ASP A O 1
ATOM 1311 N N . GLY A 1 170 ? -7.524 -23.371 15.865 1.00 47.34 170 GLY A N 1
ATOM 1312 C CA . GLY A 1 170 ? -8.432 -24.291 15.161 1.00 47.34 170 GLY A CA 1
ATOM 1313 C C . GLY A 1 170 ? -9.608 -23.678 14.391 1.00 47.34 170 GLY A C 1
ATOM 1314 O O . GLY A 1 170 ? -10.340 -24.429 13.746 1.00 47.34 170 GLY A O 1
ATOM 1315 N N . GLU A 1 171 ? -9.785 -22.357 14.396 1.00 50.84 171 GLU A N 1
ATOM 1316 C CA . GLU A 1 171 ? -10.817 -21.692 13.583 1.00 50.84 171 GLU A CA 1
ATOM 1317 C C . GLU A 1 171 ? -10.361 -21.387 12.143 1.00 50.84 171 GLU A C 1
ATOM 1319 O O . GLU A 1 171 ? -9.174 -21.380 11.816 1.00 50.84 171 GLU A O 1
ATOM 1324 N N . ALA A 1 172 ? -11.320 -21.165 11.241 1.00 51.62 172 ALA A N 1
ATOM 1325 C CA . ALA A 1 172 ? -11.034 -20.667 9.897 1.00 51.62 172 ALA A CA 1
ATOM 1326 C C . ALA A 1 172 ? -10.610 -19.184 9.965 1.00 51.62 172 ALA A C 1
ATOM 1328 O O . ALA A 1 172 ? -11.081 -18.464 10.848 1.00 51.62 172 ALA A O 1
ATOM 1329 N N . PRO A 1 173 ? -9.748 -18.698 9.050 1.00 56.84 173 PRO A N 1
ATOM 1330 C CA . PRO A 1 173 ? -9.389 -17.283 9.007 1.00 56.84 173 PRO A CA 1
ATOM 1331 C C . PRO A 1 173 ? -10.655 -16.427 8.867 1.00 56.84 173 PRO A C 1
ATOM 1333 O O . PRO A 1 173 ? -11.426 -16.603 7.926 1.00 56.84 173 PRO A O 1
A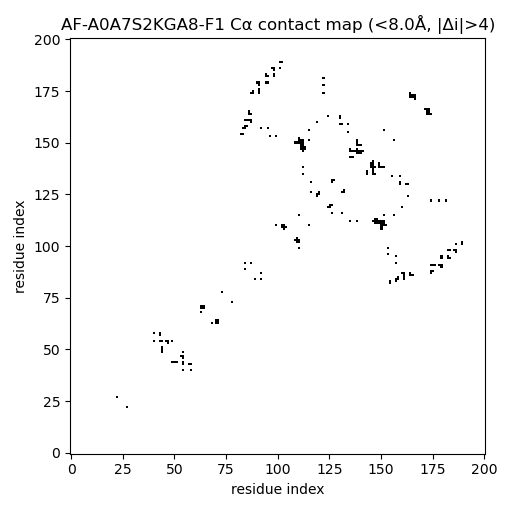TOM 1336 N N . GLN A 1 174 ? -10.859 -15.493 9.800 1.00 64.06 174 GLN A N 1
ATOM 1337 C CA . GLN A 1 174 ? -12.022 -14.590 9.810 1.00 64.06 174 GLN A CA 1
ATOM 1338 C C . GLN A 1 174 ? -12.038 -13.618 8.615 1.00 64.06 174 GLN A C 1
ATOM 1340 O O . GLN A 1 174 ? -13.072 -13.033 8.304 1.00 64.06 174 GLN A O 1
ATOM 1345 N N . VAL A 1 175 ? -10.912 -13.463 7.909 1.00 69.69 175 VAL A N 1
ATOM 1346 C CA . VAL A 1 175 ? -10.799 -12.583 6.740 1.00 69.69 175 VAL A CA 1
ATOM 1347 C C . VAL A 1 175 ? -11.014 -13.383 5.458 1.00 69.69 175 VAL A C 1
ATOM 1349 O O . VAL A 1 175 ? -10.125 -14.102 5.001 1.00 69.69 175 VAL A O 1
ATOM 1352 N N . GLY A 1 176 ? -12.205 -13.247 4.874 1.00 73.00 176 GLY A N 1
ATOM 1353 C CA . GLY A 1 176 ? -12.613 -13.940 3.648 1.00 73.00 176 GLY A CA 1
ATOM 1354 C C . GLY A 1 176 ? -13.359 -13.039 2.661 1.00 73.00 176 GLY A C 1
ATOM 1355 O O . GLY A 1 176 ? -13.048 -11.857 2.512 1.00 73.00 176 GLY A O 1
ATOM 1356 N N . GLU A 1 177 ? -14.366 -13.591 1.980 1.00 79.75 177 GLU A N 1
ATOM 1357 C CA . GLU A 1 177 ? -15.142 -12.876 0.953 1.00 79.75 177 GLU A CA 1
ATOM 1358 C C . GLU A 1 177 ? -15.822 -11.602 1.475 1.00 79.75 177 GLU A C 1
ATOM 1360 O O . GLU A 1 177 ? -15.916 -10.613 0.749 1.00 79.75 177 GLU A O 1
ATOM 1365 N N . GLU A 1 178 ? -16.261 -11.587 2.735 1.00 80.94 178 GLU A N 1
ATOM 1366 C CA . GLU A 1 178 ? -16.897 -10.414 3.350 1.00 80.94 178 GLU A CA 1
ATOM 1367 C C . GLU A 1 178 ? -15.943 -9.217 3.421 1.00 80.94 178 GLU A C 1
ATOM 1369 O O . GLU A 1 178 ? -16.328 -8.094 3.084 1.00 80.94 178 GLU A O 1
ATOM 1374 N N . ALA A 1 179 ? -14.674 -9.464 3.756 1.00 81.25 179 ALA A N 1
ATOM 1375 C CA . ALA A 1 179 ? -13.644 -8.434 3.787 1.00 81.25 179 ALA A CA 1
ATOM 1376 C C . ALA A 1 179 ? -13.384 -7.859 2.389 1.00 81.25 179 ALA A C 1
ATOM 1378 O O . ALA A 1 179 ? -13.293 -6.644 2.215 1.00 81.25 179 ALA A O 1
ATOM 1379 N N . VAL A 1 180 ? -13.343 -8.724 1.370 1.00 83.62 180 VAL A N 1
ATOM 1380 C CA . VAL A 1 180 ? -13.206 -8.308 -0.034 1.00 83.62 180 VAL A CA 1
ATOM 1381 C C . VAL A 1 180 ? -14.397 -7.453 -0.467 1.00 83.62 180 VAL A C 1
ATOM 1383 O O . VAL A 1 180 ? -14.218 -6.420 -1.114 1.00 83.62 180 VAL A O 1
ATOM 1386 N N . GLN A 1 181 ? -15.622 -7.843 -0.107 1.00 86.44 181 GLN A N 1
ATOM 1387 C CA . GLN A 1 181 ? -16.818 -7.063 -0.431 1.00 86.44 181 GLN A CA 1
ATOM 1388 C C . GLN A 1 181 ? -16.813 -5.694 0.252 1.00 86.44 181 GLN A C 1
ATOM 1390 O O . GLN A 1 181 ? -17.182 -4.701 -0.377 1.00 86.44 181 GLN A O 1
ATOM 1395 N N . LEU A 1 182 ? -16.386 -5.626 1.513 1.00 86.12 182 LEU A N 1
ATOM 1396 C CA . LEU A 1 182 ? -16.282 -4.378 2.262 1.00 86.12 182 LEU A CA 1
ATOM 1397 C C . LEU A 1 182 ? -15.261 -3.430 1.623 1.00 86.12 182 LEU A C 1
ATOM 1399 O O . LEU A 1 182 ? -15.596 -2.283 1.317 1.00 86.12 182 LEU A O 1
ATOM 1403 N N . LEU A 1 183 ? -14.061 -3.935 1.325 1.00 85.31 183 LEU A N 1
ATOM 1404 C CA . LEU A 1 183 ? -12.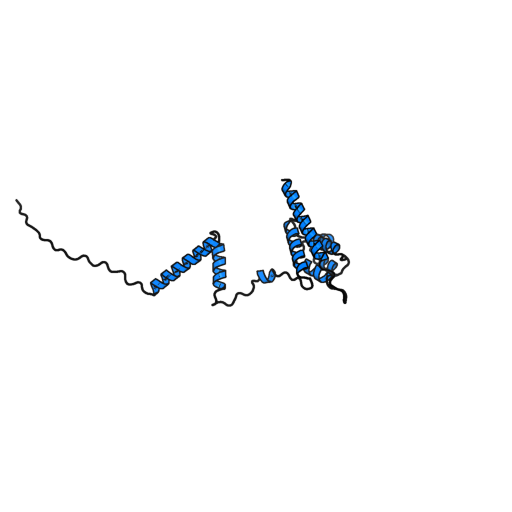999 -3.182 0.654 1.00 85.31 183 LEU A CA 1
ATOM 1405 C C . LEU A 1 183 ? -13.456 -2.646 -0.707 1.00 85.31 183 LEU A C 1
ATOM 1407 O O . LEU A 1 183 ? -13.332 -1.453 -0.984 1.00 85.31 183 LEU A O 1
ATOM 1411 N N . ARG A 1 184 ? -14.094 -3.491 -1.526 1.00 85.31 184 ARG A N 1
ATOM 1412 C CA . ARG A 1 184 ? -14.647 -3.075 -2.824 1.00 85.31 184 ARG A CA 1
ATOM 1413 C C . ARG A 1 184 ? -15.727 -2.003 -2.689 1.00 85.31 184 ARG A C 1
ATOM 1415 O O . ARG A 1 184 ? -15.762 -1.076 -3.496 1.00 85.31 184 ARG A O 1
ATOM 1422 N N . ARG A 1 185 ? -16.591 -2.084 -1.671 1.00 86.38 185 ARG A N 1
ATOM 1423 C CA . ARG A 1 185 ? -17.598 -1.043 -1.399 1.00 86.38 185 ARG A CA 1
ATOM 1424 C C . ARG A 1 185 ? -16.953 0.285 -0.999 1.00 86.38 185 ARG A C 1
ATOM 1426 O O . ARG A 1 185 ? -17.432 1.326 -1.450 1.00 86.38 185 ARG A O 1
ATOM 1433 N N . ARG A 1 186 ? -15.884 0.272 -0.191 1.00 81.38 186 ARG A N 1
ATOM 1434 C CA . ARG A 1 186 ? -15.128 1.492 0.158 1.00 81.38 186 ARG A CA 1
ATOM 1435 C C . ARG A 1 186 ? -14.516 2.132 -1.084 1.00 81.38 186 ARG A C 1
ATOM 1437 O O . ARG A 1 186 ? -14.728 3.322 -1.293 1.00 81.38 186 ARG A O 1
ATOM 1444 N N . ILE A 1 187 ? -13.860 1.342 -1.937 1.00 84.00 187 ILE A N 1
ATOM 1445 C CA . ILE A 1 187 ? -13.288 1.829 -3.202 1.00 84.00 187 ILE A CA 1
ATOM 1446 C C . ILE A 1 187 ? -14.370 2.503 -4.053 1.00 84.00 187 ILE A C 1
ATOM 1448 O O . ILE A 1 187 ? -14.200 3.645 -4.466 1.00 84.00 187 ILE A O 1
ATOM 1452 N N . GLN A 1 188 ? -15.521 1.848 -4.247 1.00 81.19 188 GLN A N 1
ATOM 1453 C CA . GLN A 1 188 ? -16.621 2.413 -5.035 1.00 81.19 188 GLN A CA 1
ATOM 1454 C C . GLN A 1 188 ? -17.134 3.738 -4.461 1.00 81.19 188 GLN A C 1
ATOM 1456 O O . GLN A 1 188 ? -17.289 4.701 -5.208 1.00 81.19 188 GLN A O 1
ATOM 1461 N N . ARG A 1 189 ? -17.370 3.827 -3.142 1.00 76.56 189 ARG A N 1
ATOM 1462 C CA . ARG A 1 189 ? -17.793 5.089 -2.503 1.00 76.56 189 ARG A CA 1
ATOM 1463 C C . ARG A 1 189 ? -16.770 6.203 -2.706 1.00 76.56 189 ARG A C 1
ATOM 1465 O O . ARG A 1 189 ? -17.153 7.333 -3.000 1.00 76.56 189 ARG A O 1
ATOM 1472 N N . ALA A 1 190 ? -15.492 5.871 -2.570 1.00 68.88 190 ALA A N 1
ATOM 1473 C CA . ALA A 1 190 ? -14.398 6.808 -2.751 1.00 68.88 190 ALA A CA 1
ATOM 1474 C C . ALA A 1 190 ? -14.345 7.323 -4.207 1.00 68.88 190 ALA A C 1
ATOM 1476 O O . ALA A 1 190 ? -14.216 8.525 -4.437 1.00 68.88 190 ALA A O 1
ATOM 1477 N N . SER A 1 191 ? -14.558 6.445 -5.195 1.00 66.69 191 SER A N 1
ATOM 1478 C CA . SER A 1 191 ? -14.647 6.816 -6.615 1.00 66.69 191 SER A CA 1
ATOM 1479 C C . SER A 1 191 ? -15.848 7.718 -6.936 1.00 66.69 191 SER A C 1
ATOM 1481 O O . SER A 1 191 ? -15.687 8.707 -7.647 1.00 66.69 191 SER A O 1
ATOM 1483 N N . PHE A 1 192 ? -17.034 7.439 -6.381 1.00 60.25 192 PHE A N 1
ATOM 1484 C CA . PHE A 1 192 ? -18.223 8.282 -6.594 1.00 60.25 192 PHE A CA 1
ATOM 1485 C C . PHE A 1 192 ? -18.068 9.696 -6.009 1.00 60.25 192 PHE A C 1
ATOM 1487 O O . PHE A 1 192 ? -18.601 10.657 -6.566 1.00 60.25 192 PHE A O 1
ATOM 1494 N N . SER A 1 193 ? -17.319 9.843 -4.912 1.00 57.75 193 SER A N 1
ATOM 1495 C CA . SER A 1 193 ? -17.031 11.151 -4.306 1.00 57.75 193 SER A CA 1
ATOM 1496 C C . SER A 1 193 ? -16.183 12.043 -5.228 1.00 57.75 193 SER A C 1
ATOM 1498 O O . SER A 1 193 ? -16.445 13.239 -5.359 1.00 57.75 193 SER A O 1
ATOM 1500 N N . LEU A 1 194 ? -15.215 11.453 -5.941 1.00 55.66 194 LEU A N 1
ATOM 1501 C CA . LEU A 1 194 ? -14.354 12.162 -6.895 1.00 55.66 194 LEU A CA 1
ATOM 1502 C C . LEU A 1 194 ? -15.116 12.664 -8.128 1.00 55.66 194 LEU A C 1
ATOM 1504 O O . LEU A 1 194 ? -14.920 13.808 -8.538 1.00 55.66 194 LEU A O 1
ATOM 1508 N N . GLU A 1 195 ? -16.004 11.848 -8.702 1.00 59.06 195 GLU A N 1
ATOM 1509 C CA . GLU A 1 195 ? -16.824 12.267 -9.849 1.00 59.06 195 GLU A CA 1
ATOM 1510 C C . GLU A 1 195 ? -17.812 13.378 -9.466 1.00 59.06 195 GLU A C 1
ATOM 1512 O O . GLU A 1 195 ? -17.968 14.351 -10.205 1.00 59.06 195 GLU A O 1
ATOM 1517 N N . GLY A 1 196 ? -18.421 13.288 -8.279 1.00 53.97 196 GLY A N 1
ATOM 1518 C CA . GLY A 1 196 ? -19.307 14.332 -7.759 1.00 53.97 196 GLY A CA 1
ATOM 1519 C C . GLY A 1 196 ? -18.587 15.657 -7.483 1.00 53.97 196 GLY A C 1
ATOM 1520 O O . GLY A 1 196 ? -19.113 16.722 -7.804 1.00 53.97 196 GLY A O 1
ATOM 1521 N N . ALA A 1 197 ? -17.366 15.610 -6.940 1.00 51.38 197 ALA A N 1
ATOM 1522 C CA . ALA A 1 197 ? -16.552 16.801 -6.693 1.00 51.38 197 ALA A CA 1
ATOM 1523 C C . ALA A 1 197 ? -16.006 17.431 -7.989 1.00 51.38 197 ALA A C 1
ATOM 1525 O O . ALA A 1 197 ? -15.888 18.655 -8.077 1.00 51.38 197 ALA A O 1
ATOM 1526 N N . ALA A 1 198 ? -15.702 16.619 -9.006 1.00 55.12 198 ALA A N 1
ATOM 1527 C CA . ALA A 1 198 ? -15.282 17.097 -10.321 1.00 55.12 198 ALA A CA 1
ATOM 1528 C C . ALA A 1 198 ? -16.435 17.731 -11.121 1.00 55.12 198 ALA A C 1
ATOM 1530 O O . ALA A 1 198 ? -16.197 18.674 -11.867 1.00 55.12 198 ALA A O 1
ATOM 1531 N N . ALA A 1 199 ? -17.677 17.270 -10.936 1.00 53.53 199 ALA A N 1
ATOM 1532 C CA . ALA A 1 199 ? -18.866 17.817 -11.600 1.00 53.53 199 ALA A CA 1
ATOM 1533 C C . ALA A 1 199 ? -19.329 19.190 -11.060 1.00 53.53 199 ALA A C 1
ATOM 1535 O O . ALA A 1 199 ? -20.219 19.809 -11.641 1.00 53.53 199 ALA A O 1
ATOM 1536 N N . LEU A 1 200 ? -18.746 19.663 -9.952 1.00 50.22 200 LEU A N 1
ATOM 1537 C CA . LEU A 1 200 ? -19.039 20.961 -9.326 1.00 50.22 200 LEU A CA 1
ATOM 1538 C C . LEU A 1 200 ? -17.987 22.046 -9.632 1.00 50.22 200 LEU A C 1
ATOM 1540 O O . LEU A 1 200 ? -18.039 23.125 -9.038 1.00 50.22 200 LEU A O 1
ATOM 1544 N N . ARG A 1 201 ? -17.037 21.777 -10.535 1.00 39.41 201 ARG A N 1
ATOM 1545 C CA . ARG A 1 201 ? -16.082 22.759 -11.074 1.00 39.41 201 ARG A CA 1
ATOM 1546 C C . ARG A 1 201 ? -16.426 23.123 -12.511 1.00 39.41 201 ARG A C 1
ATOM 1548 O O . ARG A 1 201 ? -16.197 24.303 -12.852 1.00 39.41 201 ARG A O 1
#

Radius of gyration: 36.06 Å; Cα contacts (8 Å, |Δi|>4): 141; chains: 1; bounding box: 74×63×115 Å